Protein AF-0000000084916434 (afdb_homodimer)

Structure (mmCIF, N/CA/C/O backbone):
data_AF-0000000084916434-model_v1
#
loop_
_entity.id
_entity.type
_entity.pdbx_description
1 polymer 'DUF1330 domain-containing protein'
#
loop_
_atom_site.group_PDB
_atom_site.id
_atom_site.type_symbol
_atom_site.label_atom_id
_atom_site.label_alt_id
_atom_site.label_comp_id
_atom_site.label_asym_id
_atom_site.label_entity_id
_atom_site.label_seq_id
_atom_site.pdbx_PDB_ins_code
_atom_site.Cartn_x
_atom_site.Cartn_y
_atom_site.Cartn_z
_atom_site.occupancy
_atom_site.B_iso_or_equiv
_atom_site.auth_seq_id
_atom_site.auth_comp_id
_atom_site.auth_asym_id
_atom_site.auth_atom_id
_atom_site.pdbx_PDB_model_num
ATOM 1 N N . MET A 1 1 ? 12.039 11.773 -14.266 1 76.88 1 MET A N 1
ATOM 2 C CA . MET A 1 1 ? 11.43 10.523 -13.812 1 76.88 1 MET A CA 1
ATOM 3 C C . MET A 1 1 ? 10.578 10.75 -12.57 1 76.88 1 MET A C 1
ATOM 5 O O . MET A 1 1 ? 10.914 11.586 -11.727 1 76.88 1 MET A O 1
ATOM 9 N N . LYS A 1 2 ? 9.375 10.117 -12.422 1 88.62 2 LYS A N 1
ATOM 10 C CA . LYS A 1 2 ? 8.492 10.383 -11.289 1 88.62 2 LYS A CA 1
ATOM 11 C C . LYS A 1 2 ? 8.711 9.367 -10.172 1 88.62 2 LYS A C 1
ATOM 13 O O . LYS A 1 2 ? 9.109 8.234 -10.43 1 88.62 2 LYS A O 1
ATOM 18 N N . ILE A 1 3 ? 8.664 9.898 -8.953 1 96.06 3 ILE A N 1
ATOM 19 C CA . ILE A 1 3 ? 8.719 9.031 -7.781 1 96.06 3 ILE A CA 1
ATOM 20 C C . ILE A 1 3 ? 7.387 9.102 -7.035 1 96.06 3 ILE A C 1
ATOM 22 O O . ILE A 1 3 ? 6.598 10.031 -7.242 1 96.06 3 ILE A O 1
ATOM 26 N N . TYR A 1 4 ? 7.219 8.031 -6.223 1 98.56 4 TYR A N 1
ATOM 27 C CA . TYR A 1 4 ? 5.918 7.953 -5.566 1 98.56 4 TYR A CA 1
ATOM 28 C C . TYR A 1 4 ? 6.07 7.891 -4.051 1 98.56 4 TYR A C 1
ATOM 30 O O . TYR A 1 4 ? 6.984 7.234 -3.541 1 98.56 4 TYR A O 1
ATOM 38 N N . LEU A 1 5 ? 5.277 8.648 -3.389 1 98.75 5 LEU A N 1
ATOM 39 C CA . LEU A 1 5 ? 5.059 8.508 -1.953 1 98.75 5 LEU A CA 1
ATOM 40 C C . LEU A 1 5 ? 3.867 7.602 -1.671 1 98.75 5 LEU A C 1
ATOM 42 O O . LEU A 1 5 ? 2.742 7.902 -2.08 1 98.75 5 LEU A O 1
ATOM 46 N N . ILE A 1 6 ? 4.141 6.523 -0.993 1 98.88 6 ILE A N 1
ATOM 47 C CA . ILE A 1 6 ? 3.119 5.539 -0.656 1 98.88 6 ILE A CA 1
ATOM 48 C C . ILE A 1 6 ? 2.857 5.559 0.849 1 98.88 6 ILE A C 1
ATOM 50 O O . ILE A 1 6 ? 3.797 5.59 1.647 1 98.88 6 ILE A O 1
ATOM 54 N N . ILE A 1 7 ? 1.574 5.562 1.166 1 98.88 7 ILE A N 1
ATOM 55 C CA . ILE A 1 7 ? 1.154 5.676 2.559 1 98.88 7 ILE A CA 1
ATOM 56 C C . ILE A 1 7 ? 0.323 4.457 2.949 1 98.88 7 ILE A C 1
ATOM 58 O O . ILE A 1 7 ? -0.602 4.07 2.229 1 98.88 7 ILE A O 1
ATOM 62 N N . ASN A 1 8 ? 0.625 3.768 3.982 1 98.94 8 ASN A N 1
ATOM 63 C CA . ASN A 1 8 ? -0.198 2.809 4.711 1 98.94 8 ASN A CA 1
ATOM 64 C C . ASN A 1 8 ? -0.555 3.318 6.105 1 98.94 8 ASN A C 1
ATOM 66 O O . ASN A 1 8 ? 0.325 3.729 6.863 1 98.94 8 ASN A O 1
ATOM 70 N N . ALA A 1 9 ? -1.879 3.236 6.457 1 98.88 9 ALA A N 1
ATOM 71 C CA . ALA A 1 9 ? -2.197 3.816 7.758 1 98.88 9 ALA A CA 1
ATOM 72 C C . ALA A 1 9 ? -3.344 3.066 8.43 1 98.88 9 ALA A C 1
ATOM 74 O O . ALA A 1 9 ? -4.176 2.459 7.75 1 98.88 9 ALA A O 1
ATOM 75 N N . ILE A 1 10 ? -3.32 3.057 9.734 1 98.88 10 ILE A N 1
ATOM 76 C CA . ILE A 1 10 ? -4.426 2.66 10.602 1 98.88 10 ILE A CA 1
ATOM 77 C C . ILE A 1 10 ? -4.859 3.85 11.461 1 98.88 10 ILE A C 1
ATOM 79 O O . ILE A 1 10 ? -4.199 4.195 12.438 1 98.88 10 ILE A O 1
ATOM 83 N N . PRO A 1 11 ? -5.918 4.52 11.062 1 98.75 11 PRO A N 1
ATOM 84 C CA . PRO A 1 11 ? -6.414 5.629 11.883 1 98.75 11 PRO A CA 1
ATOM 85 C C . PRO A 1 11 ? -6.844 5.18 13.281 1 98.75 11 PRO A C 1
ATOM 87 O O . PRO A 1 11 ? -7.375 4.078 13.445 1 98.75 11 PRO A O 1
ATOM 90 N N . ASN A 1 12 ? -6.613 6.039 14.203 1 98.69 12 ASN A N 1
ATOM 91 C CA . ASN A 1 12 ? -7.102 5.805 15.562 1 98.69 12 ASN A CA 1
ATOM 92 C C . ASN A 1 12 ? -8.609 6.043 15.664 1 98.69 12 ASN A C 1
ATOM 94 O O . ASN A 1 12 ? -9.07 7.184 15.578 1 98.69 12 ASN A O 1
ATOM 98 N N . PRO A 1 13 ? -9.336 4.992 15.867 1 97.38 13 PRO A N 1
ATOM 99 C CA . PRO A 1 13 ? -10.789 5.172 15.859 1 97.38 13 PRO A CA 1
ATOM 100 C C . PRO A 1 13 ? -11.281 6.035 17.016 1 97.38 13 PRO A C 1
ATOM 102 O O . PRO A 1 13 ? -12.375 6.609 16.953 1 97.38 13 PRO A O 1
ATOM 105 N N . SER A 1 14 ? -10.5 6.176 18.047 1 97.88 14 SER A N 1
ATOM 106 C CA . SER A 1 14 ? -10.891 6.953 19.203 1 97.88 14 SER A CA 1
ATOM 107 C C . SER A 1 14 ? -10.555 8.43 19.031 1 97.88 14 SER A C 1
ATOM 109 O O . SER A 1 14 ? -10.898 9.258 19.875 1 97.88 14 SER A O 1
ATOM 111 N N . ASN A 1 15 ? -9.867 8.75 17.969 1 98.12 15 ASN A N 1
ATOM 112 C CA . ASN A 1 15 ? -9.43 10.125 17.75 1 98.12 15 ASN A CA 1
ATOM 113 C C . ASN A 1 15 ? -9.648 10.578 16.312 1 98.12 15 ASN A C 1
ATOM 115 O O . ASN A 1 15 ? -8.727 11.078 15.672 1 98.12 15 ASN A O 1
ATOM 119 N N . MET A 1 16 ? -10.82 10.43 15.859 1 97.75 16 MET A N 1
ATOM 120 C CA . MET A 1 16 ? -11.125 10.672 14.453 1 97.75 16 MET A CA 1
ATOM 121 C C . MET A 1 16 ? -11.023 12.164 14.125 1 97.75 16 MET A C 1
ATOM 123 O O . MET A 1 16 ? -10.758 12.531 12.977 1 97.75 16 MET A O 1
ATOM 127 N N . GLN A 1 17 ? -11.18 12.984 15.133 1 98.25 17 GLN A N 1
ATOM 128 C CA . GLN A 1 17 ? -10.992 14.422 14.914 1 98.25 17 GLN A CA 1
ATOM 129 C C . GLN A 1 17 ? -9.547 14.734 14.547 1 98.25 17 GLN A C 1
ATOM 131 O O . GLN A 1 17 ? -9.289 15.516 13.625 1 98.25 17 GLN A O 1
ATOM 136 N N . ASP A 1 18 ? -8.602 14.109 15.266 1 98.69 18 ASP A N 1
ATOM 137 C CA . ASP A 1 18 ? -7.184 14.312 14.977 1 98.69 18 ASP A CA 1
ATOM 138 C C . ASP A 1 18 ? -6.828 13.75 13.594 1 98.69 18 ASP A C 1
ATOM 140 O O . ASP A 1 18 ? -5.988 14.32 12.891 1 98.69 18 ASP A O 1
ATOM 144 N N . VAL A 1 19 ? -7.445 12.664 13.242 1 98.62 19 VAL A N 1
ATOM 145 C CA . VAL A 1 19 ? -7.223 12.086 11.922 1 98.62 19 VAL A CA 1
ATOM 146 C C . VAL A 1 19 ? -7.613 13.102 10.844 1 98.62 19 VAL A C 1
ATOM 148 O O . VAL A 1 19 ? -6.816 13.406 9.953 1 98.62 19 VAL A O 1
ATOM 151 N N . GLN A 1 20 ? -8.781 13.656 10.945 1 98.38 20 GLN A N 1
ATOM 152 C CA . GLN A 1 20 ? -9.273 14.617 9.961 1 98.38 20 GLN A CA 1
ATOM 153 C C . GLN A 1 20 ? -8.406 15.867 9.938 1 98.38 20 GLN A C 1
ATOM 155 O O . GLN A 1 20 ? -8.109 16.406 8.867 1 98.38 20 GLN A O 1
ATOM 160 N N . GLU A 1 21 ? -8.086 16.281 11.117 1 98.69 21 GLU A N 1
ATOM 161 C CA . GLU A 1 21 ? -7.23 17.453 11.195 1 98.69 21 GLU A CA 1
ATOM 162 C C . GLU A 1 21 ? -5.887 17.219 10.516 1 98.69 21 GLU A C 1
ATOM 164 O O . GLU A 1 21 ? -5.402 18.062 9.758 1 98.69 21 GLU A O 1
ATOM 169 N N . TYR A 1 22 ? -5.328 16.062 10.797 1 98.75 22 TYR A N 1
ATOM 170 C CA . TYR A 1 22 ? -4.051 15.734 10.172 1 98.75 22 TYR A CA 1
ATOM 171 C C . TYR A 1 22 ? -4.18 15.719 8.648 1 98.75 22 TYR A C 1
ATOM 173 O O . TYR A 1 22 ? -3.357 16.297 7.945 1 98.75 22 TYR A O 1
ATOM 181 N N . LEU A 1 23 ? -5.195 15.094 8.148 1 97.69 23 LEU A N 1
ATOM 182 C CA . LEU A 1 23 ? -5.41 15 6.707 1 97.69 23 LEU A CA 1
ATOM 183 C C . LEU A 1 23 ? -5.602 16.391 6.098 1 97.69 23 LEU A C 1
ATOM 185 O O . LEU A 1 23 ? -5.113 16.656 5 1 97.69 23 LEU A O 1
ATOM 189 N N . GLY A 1 24 ? -6.289 17.188 6.805 1 98.06 24 GLY A N 1
ATOM 190 C CA . GLY A 1 24 ? -6.52 18.547 6.344 1 98.06 24 GLY A CA 1
ATOM 191 C C . GLY A 1 24 ? -5.242 19.375 6.23 1 98.06 24 GLY A C 1
ATOM 192 O O . GLY A 1 24 ? -5.176 20.312 5.441 1 98.06 24 GLY A O 1
ATOM 193 N N . LYS A 1 25 ? -4.258 19.062 6.953 1 98.44 25 LYS A N 1
ATOM 194 C CA . LYS A 1 25 ? -3.01 19.828 6.98 1 98.44 25 LYS A CA 1
ATOM 195 C C . LYS A 1 25 ? -1.974 19.219 6.043 1 98.44 25 LYS A C 1
ATOM 197 O O . LYS A 1 25 ? -1.209 19.938 5.398 1 98.44 25 LYS A O 1
ATOM 202 N N . ILE A 1 26 ? -1.966 17.891 5.918 1 98.31 26 ILE A N 1
ATOM 203 C CA . ILE A 1 26 ? -0.888 17.219 5.191 1 98.31 26 ILE A CA 1
ATOM 204 C C . ILE A 1 26 ? -1.132 17.344 3.688 1 98.31 26 ILE A C 1
ATOM 206 O O . ILE A 1 26 ? -0.186 17.469 2.906 1 98.31 26 ILE A O 1
ATOM 210 N N . MET A 1 27 ? -2.348 17.375 3.236 1 97.06 27 MET A N 1
ATOM 211 C CA . MET A 1 27 ? -2.676 17.391 1.813 1 97.06 27 MET A CA 1
ATOM 212 C C . MET A 1 27 ? -2.197 18.688 1.163 1 97.06 27 MET A C 1
ATOM 214 O O . MET A 1 27 ? -1.506 18.656 0.143 1 97.06 27 MET A O 1
ATOM 218 N N . PRO A 1 28 ? -2.52 19.844 1.777 1 97.5 28 PRO A N 1
ATOM 219 C CA . PRO A 1 28 ? -1.958 21.078 1.207 1 97.5 28 PRO A CA 1
ATOM 220 C C . PRO A 1 28 ? -0.431 21.094 1.227 1 97.5 28 PRO A C 1
ATOM 222 O O . PRO A 1 28 ? 0.195 21.688 0.342 1 97.5 28 PRO A O 1
ATOM 225 N N . LEU A 1 29 ? 0.122 20.453 2.176 1 98.25 29 LEU A N 1
ATOM 226 C CA . LEU A 1 29 ? 1.577 20.406 2.268 1 98.25 29 LEU A CA 1
ATOM 227 C C . LEU A 1 29 ? 2.172 19.609 1.115 1 98.25 29 LEU A C 1
ATOM 229 O O . LEU A 1 29 ? 3.188 20 0.539 1 98.25 29 LEU A O 1
ATOM 233 N N . PHE A 1 30 ? 1.547 18.438 0.732 1 98.19 30 PHE A N 1
ATOM 234 C CA . PHE A 1 30 ? 1.979 17.688 -0.439 1 98.19 30 PHE A CA 1
ATOM 235 C C . PHE A 1 30 ? 1.961 18.578 -1.685 1 98.19 30 PHE A C 1
ATOM 237 O O . PHE A 1 30 ? 2.924 18.594 -2.453 1 98.19 30 PHE A O 1
ATOM 244 N N . MET A 1 31 ? 0.949 19.328 -1.792 1 97.31 31 MET A N 1
ATOM 245 C CA . MET A 1 31 ? 0.792 20.188 -2.965 1 97.31 31 MET A CA 1
ATOM 246 C C . MET A 1 31 ? 1.855 21.281 -2.986 1 97.31 31 MET A C 1
ATOM 248 O O . MET A 1 31 ? 2.379 21.609 -4.051 1 97.31 31 MET A O 1
ATOM 252 N N . GLN A 1 32 ? 2.143 21.812 -1.883 1 98.12 32 GLN A N 1
ATOM 253 C CA . GLN A 1 32 ? 3.141 22.875 -1.761 1 98.12 32 GLN A CA 1
ATOM 254 C C . GLN A 1 32 ? 4.508 22.391 -2.246 1 98.12 32 GLN A C 1
ATOM 256 O O . GLN A 1 32 ? 5.301 23.188 -2.758 1 98.12 32 GLN A O 1
ATOM 261 N N . TYR A 1 33 ? 4.734 21.125 -2.145 1 98.25 33 TYR A N 1
ATOM 262 C CA . TYR A 1 33 ? 6.016 20.578 -2.562 1 98.25 33 TYR A CA 1
ATOM 263 C C . TYR A 1 33 ? 5.867 19.766 -3.844 1 98.25 33 TYR A C 1
ATOM 265 O O . TYR A 1 33 ? 6.586 18.781 -4.055 1 98.25 33 TYR A O 1
ATOM 273 N N . SER A 1 34 ? 4.805 20.062 -4.586 1 98 34 SER A N 1
ATOM 274 C CA . SER A 1 34 ? 4.566 19.578 -5.941 1 98 34 SER A CA 1
ATOM 275 C C . SER A 1 34 ? 4.094 18.125 -5.93 1 98 34 SER A C 1
ATOM 277 O O . SER A 1 34 ? 4.305 17.391 -6.895 1 98 34 SER A O 1
ATOM 279 N N . GLY A 1 35 ? 3.586 17.75 -4.863 1 97.94 35 GLY A N 1
ATOM 280 C CA . GLY A 1 35 ? 2.902 16.469 -4.824 1 97.94 35 GLY A CA 1
ATOM 281 C C . GLY A 1 35 ? 1.545 16.5 -5.5 1 97.94 35 GLY A C 1
ATOM 282 O O . GLY A 1 35 ? 0.849 17.516 -5.469 1 97.94 35 GLY A O 1
ATOM 283 N N . SER A 1 36 ? 1.225 15.359 -6.09 1 97.06 36 SER A N 1
ATOM 284 C CA . SER A 1 36 ? -0.101 15.211 -6.68 1 97.06 36 SER A CA 1
ATOM 285 C C . SER A 1 36 ? -0.705 13.852 -6.34 1 97.06 36 SER A C 1
ATOM 287 O O . SER A 1 36 ? -0.02 12.828 -6.402 1 97.06 36 SER A O 1
ATOM 289 N N . LYS A 1 37 ? -1.931 13.938 -6.012 1 96.25 37 LYS A N 1
ATOM 290 C CA . LYS A 1 37 ? -2.627 12.695 -5.684 1 96.25 37 LYS A CA 1
ATOM 291 C C . LYS A 1 37 ? -2.791 11.812 -6.918 1 96.25 37 LYS A C 1
ATOM 293 O O . LYS A 1 37 ? -3.238 12.281 -7.969 1 96.25 37 LYS A O 1
ATOM 298 N N . ILE A 1 38 ? -2.434 10.578 -6.82 1 95.31 38 ILE A N 1
ATOM 299 C CA . ILE A 1 38 ? -2.785 9.57 -7.816 1 95.31 38 ILE A CA 1
ATOM 300 C C . ILE A 1 38 ? -4.074 8.867 -7.402 1 95.31 38 ILE A C 1
ATOM 302 O O . ILE A 1 38 ? -5.047 8.844 -8.164 1 95.31 38 ILE A O 1
ATOM 306 N N . GLU A 1 39 ? -4.062 8.344 -6.207 1 96.5 39 GLU A N 1
ATOM 307 C CA . GLU A 1 39 ? -5.262 7.691 -5.691 1 96.5 39 GLU A CA 1
ATOM 308 C C . GLU A 1 39 ? -5.145 7.426 -4.191 1 96.5 39 GLU A C 1
ATOM 310 O O . GLU A 1 39 ? -4.043 7.223 -3.676 1 96.5 39 GLU A O 1
ATOM 315 N N . ARG A 1 40 ? -6.309 7.453 -3.496 1 97.5 40 ARG A N 1
ATOM 316 C CA . ARG A 1 40 ? -6.438 7.031 -2.105 1 97.5 40 ARG A CA 1
ATOM 317 C C . ARG A 1 40 ? -7.504 5.949 -1.957 1 97.5 40 ARG A C 1
ATOM 319 O O . ARG A 1 40 ? -8.539 5.996 -2.627 1 97.5 40 ARG A O 1
ATOM 326 N N . PHE A 1 41 ? -7.195 5.062 -1.009 1 98.31 41 PHE A N 1
ATOM 327 C CA . PHE A 1 41 ? -8.094 3.926 -0.84 1 98.31 4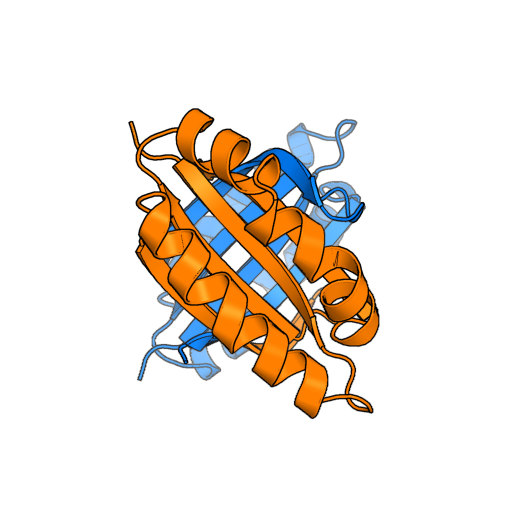1 PHE A CA 1
ATOM 328 C C . PHE A 1 41 ? -8.477 3.752 0.625 1 98.31 41 PHE A C 1
ATOM 330 O O . PHE A 1 41 ? -7.633 3.889 1.513 1 98.31 41 PHE A O 1
ATOM 337 N N . GLN A 1 42 ? -9.758 3.535 0.8 1 98.06 42 GLN A N 1
ATOM 338 C CA . GLN A 1 42 ? -10.188 2.885 2.033 1 98.06 42 GLN A CA 1
ATOM 339 C C . GLN A 1 42 ? -10.203 1.366 1.88 1 98.06 42 GLN A C 1
ATOM 341 O O . GLN A 1 42 ? -10.742 0.841 0.903 1 98.06 42 GLN A O 1
ATOM 346 N N . ILE A 1 43 ? -9.656 0.695 2.84 1 98.56 43 ILE A N 1
ATOM 347 C CA . ILE A 1 43 ? -9.625 -0.761 2.758 1 98.56 43 ILE A CA 1
ATOM 348 C C . ILE A 1 43 ? -10.961 -1.334 3.215 1 98.56 43 ILE A C 1
ATOM 350 O O . ILE A 1 43 ? -11.383 -1.113 4.352 1 98.56 43 ILE A O 1
ATOM 354 N N . ALA A 1 44 ? -11.523 -1.978 2.301 1 98.06 44 ALA A N 1
ATOM 355 C CA . ALA A 1 44 ? -12.828 -2.576 2.57 1 98.06 44 ALA A CA 1
ATOM 356 C C . ALA A 1 44 ? -12.68 -3.941 3.232 1 98.06 44 ALA A C 1
ATOM 358 O O . ALA A 1 44 ? -13.492 -4.32 4.078 1 98.06 44 ALA A O 1
ATOM 359 N N . GLU A 1 45 ? -11.641 -4.672 2.84 1 98.06 45 GLU A N 1
ATOM 360 C CA . GLU A 1 45 ? -11.492 -6.047 3.301 1 98.06 45 GLU A CA 1
ATOM 361 C C . GLU A 1 45 ? -10.039 -6.512 3.191 1 98.06 45 GLU A C 1
ATOM 363 O O . GLU A 1 45 ? -9.383 -6.273 2.176 1 98.06 45 GLU A O 1
ATOM 368 N N . GLN A 1 46 ? -9.562 -7.125 4.234 1 98.31 46 GLN A N 1
ATOM 369 C CA . GLN A 1 46 ? -8.305 -7.867 4.203 1 98.31 46 GLN A CA 1
ATOM 370 C C . GLN A 1 46 ? -8.523 -9.305 3.734 1 98.31 46 GLN A C 1
ATOM 372 O O . GLN A 1 46 ? -9.211 -10.078 4.398 1 98.31 46 GLN A O 1
ATOM 377 N N . LEU A 1 47 ? -7.902 -9.68 2.688 1 98.06 47 LEU A N 1
ATOM 378 C CA . LEU A 1 47 ? -8.125 -10.984 2.088 1 98.06 47 LEU A CA 1
ATOM 379 C C . LEU A 1 47 ? -7.055 -11.977 2.537 1 98.06 47 LEU A C 1
ATOM 381 O O . LEU A 1 47 ? -7.363 -13.133 2.838 1 98.06 47 LEU A O 1
ATOM 385 N N . ILE A 1 48 ? -5.832 -11.562 2.447 1 98.12 48 ILE A N 1
ATOM 386 C CA . ILE A 1 48 ? -4.68 -12.328 2.908 1 98.12 48 ILE A CA 1
ATOM 387 C C . ILE A 1 48 ? -3.844 -11.477 3.863 1 98.12 48 ILE A C 1
ATOM 389 O O . ILE A 1 48 ? -3.705 -10.266 3.668 1 98.12 48 ILE A O 1
ATOM 393 N N . GLY A 1 49 ? -3.273 -12.086 4.844 1 97.88 49 GLY A N 1
ATOM 394 C CA . GLY A 1 49 ? -2.48 -11.367 5.832 1 97.88 49 GLY A CA 1
ATOM 395 C C . GLY A 1 49 ? -3.314 -10.773 6.949 1 97.88 49 GLY A C 1
ATOM 396 O O . GLY A 1 49 ? -4.531 -10.977 7 1 97.88 49 GLY A O 1
ATOM 397 N N . ASN A 1 50 ? -2.6 -10.039 7.922 1 97.69 50 ASN A N 1
ATOM 398 C CA . ASN A 1 50 ? -3.305 -9.531 9.094 1 97.69 50 ASN A CA 1
ATOM 399 C C . ASN A 1 50 ? -2.734 -8.188 9.555 1 97.69 50 ASN A C 1
ATOM 401 O O . ASN A 1 50 ? -2.748 -7.879 10.75 1 97.69 50 ASN A O 1
ATOM 405 N N . SER A 1 51 ? -2.254 -7.367 8.641 1 97.81 51 SER A N 1
ATOM 406 C CA . SER A 1 51 ? -1.603 -6.105 8.977 1 97.81 51 SER A CA 1
ATOM 407 C C . SER A 1 51 ? -2.594 -5.121 9.594 1 97.81 51 SER A C 1
ATOM 409 O O . SER A 1 51 ? -2.225 -4.309 10.445 1 97.81 51 SER A O 1
ATOM 411 N N . GLY A 1 52 ? -3.852 -5.133 9.125 1 98.19 52 GLY A N 1
ATOM 412 C CA . GLY A 1 52 ? -4.879 -4.273 9.688 1 98.19 52 GLY A CA 1
ATOM 413 C C . GLY A 1 52 ? -4.91 -2.891 9.062 1 98.19 52 GLY A C 1
ATOM 414 O O . GLY A 1 52 ? -5.625 -2.006 9.531 1 98.19 52 GLY A O 1
ATOM 415 N N . ILE A 1 53 ? -4.207 -2.68 8.008 1 98.81 53 ILE A N 1
ATOM 416 C CA . ILE A 1 53 ? -4.191 -1.399 7.309 1 98.81 53 ILE A CA 1
ATOM 417 C C . ILE A 1 53 ? -5.609 -1.036 6.871 1 98.81 53 ILE A C 1
ATOM 419 O O . ILE A 1 53 ? -6.355 -1.891 6.391 1 98.81 53 ILE A O 1
ATOM 423 N N . LYS A 1 54 ? -5.906 0.278 6.996 1 98.81 54 LYS A N 1
ATOM 424 C CA . LYS A 1 54 ? -7.266 0.711 6.691 1 98.81 54 LYS A CA 1
ATOM 425 C C . LYS A 1 54 ? -7.273 1.758 5.578 1 98.81 54 LYS A C 1
ATOM 427 O O . LYS A 1 54 ? -8.305 1.997 4.953 1 98.81 54 LYS A O 1
ATOM 432 N N . MET A 1 55 ? -6.156 2.424 5.402 1 98.75 55 MET A N 1
ATOM 433 C CA . MET A 1 55 ? -6.027 3.471 4.391 1 98.75 55 MET A CA 1
ATOM 434 C C . MET A 1 55 ? -4.723 3.32 3.617 1 98.75 55 MET A C 1
ATOM 436 O O . MET A 1 55 ? -3.68 3.018 4.199 1 98.75 55 MET A O 1
ATOM 440 N N . VAL A 1 56 ? -4.816 3.494 2.357 1 98.81 56 VAL A N 1
ATOM 441 C CA . VAL A 1 56 ? -3.65 3.529 1.48 1 98.81 56 VAL A CA 1
ATOM 442 C C . VAL A 1 56 ? -3.719 4.758 0.578 1 98.81 56 VAL A C 1
ATOM 444 O O . VAL A 1 56 ? -4.773 5.066 0.014 1 98.81 56 VAL A O 1
ATOM 447 N N . GLY A 1 57 ? -2.643 5.449 0.506 1 98.56 57 GLY A N 1
ATOM 448 C CA . GLY A 1 57 ? -2.547 6.59 -0.39 1 98.56 57 GLY A CA 1
ATOM 449 C C . GLY A 1 57 ? -1.335 6.535 -1.301 1 98.56 57 GLY A C 1
ATOM 450 O O . GLY A 1 57 ? -0.271 6.059 -0.898 1 98.56 57 GLY A O 1
ATOM 451 N N . ILE A 1 58 ? -1.516 6.996 -2.51 1 98.62 58 ILE A N 1
ATOM 452 C CA . ILE A 1 58 ? -0.436 7.078 -3.488 1 98.62 58 ILE A CA 1
ATOM 453 C C . ILE A 1 58 ? -0.36 8.492 -4.059 1 98.62 58 ILE A C 1
ATOM 455 O O . ILE A 1 58 ? -1.345 9.008 -4.594 1 98.62 58 ILE A O 1
ATOM 459 N N . PHE A 1 59 ? 0.781 9.062 -3.973 1 98.44 59 PHE A N 1
ATOM 460 C CA . PHE A 1 59 ? 1.052 10.398 -4.504 1 98.44 59 PHE A CA 1
ATOM 461 C C . PHE A 1 59 ? 2.283 10.383 -5.398 1 98.44 59 PHE A C 1
ATOM 463 O O . PHE A 1 59 ? 3.17 9.539 -5.23 1 98.44 59 PHE A O 1
ATOM 470 N N . GLU A 1 60 ? 2.311 11.281 -6.289 1 98.25 60 GLU A N 1
ATOM 471 C CA . GLU A 1 60 ? 3.463 11.43 -7.172 1 98.25 60 GLU A CA 1
ATOM 472 C C . GLU A 1 60 ? 4.176 12.758 -6.938 1 98.25 60 GLU A C 1
ATOM 474 O O . GLU A 1 60 ? 3.535 13.766 -6.652 1 98.25 60 GLU A O 1
ATOM 479 N N . PHE A 1 61 ? 5.469 12.734 -7 1 98.25 61 PHE A N 1
ATOM 480 C CA . PHE A 1 61 ? 6.348 13.891 -6.906 1 98.25 61 PHE A CA 1
ATOM 481 C C . PHE A 1 61 ? 7.332 13.922 -8.07 1 98.25 61 PHE A C 1
ATOM 483 O O . PHE A 1 61 ? 7.648 12.875 -8.648 1 98.25 61 PHE A O 1
ATOM 490 N N . PRO A 1 62 ? 7.801 15.125 -8.391 1 97.19 62 PRO A N 1
ATOM 491 C CA . PRO A 1 62 ? 8.734 15.203 -9.523 1 97.19 62 PRO A CA 1
ATOM 492 C C . PRO A 1 62 ? 10.062 14.5 -9.242 1 97.19 62 PRO A C 1
ATOM 494 O O . PRO A 1 62 ? 10.703 13.984 -10.164 1 97.19 62 PRO A O 1
ATOM 497 N N . ASP A 1 63 ? 10.523 14.516 -7.973 1 96.25 63 ASP A N 1
ATOM 498 C CA . ASP A 1 63 ? 11.758 13.844 -7.57 1 96.25 63 ASP A CA 1
ATOM 499 C C . ASP A 1 63 ? 11.797 13.633 -6.059 1 96.25 63 ASP A C 1
ATOM 501 O O . ASP A 1 63 ? 10.898 14.062 -5.34 1 96.25 63 ASP A O 1
ATOM 505 N N . THR A 1 64 ? 12.812 12.953 -5.625 1 96.5 64 THR A N 1
ATOM 506 C CA . THR A 1 64 ? 12.953 12.609 -4.215 1 96.5 64 THR A CA 1
ATOM 507 C C . THR A 1 64 ? 13.266 13.852 -3.385 1 96.5 64 THR A C 1
ATOM 509 O O . THR A 1 64 ? 12.875 13.938 -2.221 1 96.5 64 THR A O 1
ATOM 512 N N . GLN A 1 65 ? 13.906 14.812 -3.988 1 96.94 65 GLN A N 1
ATOM 513 C CA . GLN A 1 65 ? 14.312 16.016 -3.256 1 96.94 65 GLN A CA 1
ATOM 514 C C . GLN A 1 65 ? 13.094 16.781 -2.758 1 96.94 65 GLN A C 1
ATOM 516 O O . GLN A 1 65 ? 13.109 17.328 -1.649 1 96.94 65 GLN A O 1
ATOM 521 N N . ASN A 1 66 ? 12.055 16.844 -3.539 1 97.81 66 ASN A N 1
ATOM 522 C CA . ASN A 1 66 ? 10.828 17.516 -3.109 1 97.81 66 ASN A CA 1
ATOM 523 C C . ASN A 1 66 ? 10.258 16.859 -1.853 1 97.81 66 ASN A C 1
ATOM 525 O O . ASN A 1 66 ? 9.805 17.562 -0.939 1 97.81 66 ASN A O 1
ATOM 529 N N . ILE A 1 67 ? 10.312 15.578 -1.776 1 98.12 67 ILE A N 1
ATOM 530 C CA . ILE A 1 67 ? 9.805 14.852 -0.622 1 98.12 67 ILE A CA 1
ATOM 531 C C . ILE A 1 67 ? 10.688 15.125 0.594 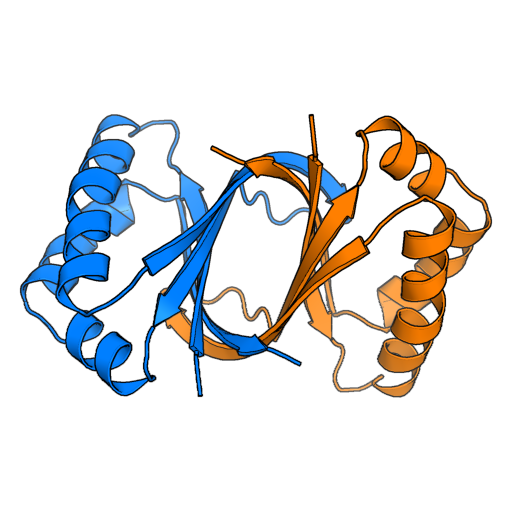1 98.12 67 ILE A C 1
ATOM 533 O O . ILE A 1 67 ? 10.18 15.422 1.681 1 98.12 67 ILE A O 1
ATOM 537 N N . LYS A 1 68 ? 11.938 15.062 0.365 1 97.12 68 LYS A N 1
ATOM 538 C CA . LYS A 1 68 ? 12.883 15.266 1.458 1 97.12 68 LYS A CA 1
ATOM 539 C C . LYS A 1 68 ? 12.773 16.688 2.014 1 97.12 68 LYS A C 1
ATOM 541 O O . LYS A 1 68 ? 12.805 16.891 3.23 1 97.12 68 LYS A O 1
ATOM 546 N N . ASP A 1 69 ? 12.648 17.672 1.146 1 98.31 69 ASP A N 1
ATOM 547 C CA . ASP A 1 69 ? 12.453 19.047 1.575 1 98.31 69 ASP A CA 1
ATOM 548 C C . ASP A 1 69 ? 11.188 19.203 2.414 1 98.31 69 ASP A C 1
ATOM 550 O O . ASP A 1 69 ? 11.18 19.906 3.426 1 98.31 69 ASP A O 1
ATOM 554 N N . MET A 1 70 ? 10.234 18.562 1.974 1 98.69 70 MET A N 1
ATOM 555 C CA . MET A 1 70 ? 8.977 18.578 2.725 1 98.69 70 MET A CA 1
ATOM 556 C C . MET A 1 70 ? 9.172 18 4.121 1 98.69 70 MET A C 1
ATOM 558 O O . MET A 1 70 ? 8.773 18.609 5.113 1 98.69 70 MET A O 1
ATOM 562 N N . LEU A 1 71 ? 9.812 16.875 4.223 1 98.19 71 LEU A N 1
ATOM 563 C CA . LEU A 1 71 ? 9.992 16.172 5.496 1 98.19 71 LEU A CA 1
ATOM 564 C C . LEU A 1 71 ? 10.859 17 6.445 1 98.19 71 LEU A C 1
ATOM 566 O O . LEU A 1 71 ? 10.727 16.875 7.668 1 98.19 71 LEU A O 1
ATOM 570 N N . GLU A 1 72 ? 11.664 17.844 5.863 1 98.12 72 GLU A N 1
ATOM 571 C CA . GLU A 1 72 ? 12.57 18.656 6.668 1 98.12 72 GLU A CA 1
ATOM 572 C C . GLU A 1 72 ? 11.938 19.984 7.035 1 98.12 72 GLU A C 1
ATOM 574 O O . GLU A 1 72 ? 12.484 20.734 7.844 1 98.12 72 GLU A O 1
ATOM 579 N N . SER A 1 73 ? 10.852 20.266 6.508 1 98.5 73 SER A N 1
ATOM 580 C CA . SER A 1 73 ? 10.188 21.547 6.758 1 98.5 73 SER A CA 1
ATOM 581 C C . SER A 1 73 ? 9.625 21.609 8.172 1 98.5 73 SER A C 1
ATOM 583 O O . SER A 1 73 ? 9.258 20.594 8.75 1 98.5 73 SER A O 1
ATOM 585 N N . ASP A 1 74 ? 9.523 22.828 8.68 1 98.44 74 ASP A N 1
ATOM 586 C CA . ASP A 1 74 ? 8.906 23.047 9.984 1 98.44 74 ASP A CA 1
ATOM 587 C C . ASP A 1 74 ? 7.43 22.656 9.969 1 98.44 74 ASP A C 1
ATOM 589 O O . ASP A 1 74 ? 6.918 22.109 10.953 1 98.44 74 ASP A O 1
ATOM 593 N N . ALA A 1 75 ? 6.812 22.906 8.875 1 98.5 75 ALA A N 1
ATOM 594 C CA . ALA A 1 75 ? 5.395 22.594 8.742 1 98.5 75 ALA A CA 1
ATOM 595 C C . ALA A 1 75 ? 5.148 21.094 8.914 1 98.5 75 ALA A C 1
ATOM 597 O O . ALA A 1 75 ? 4.246 20.688 9.656 1 98.5 75 ALA A O 1
ATOM 598 N N . PHE A 1 76 ? 5.949 20.312 8.297 1 98.81 76 PHE A N 1
ATOM 599 C CA . PHE A 1 76 ? 5.773 18.859 8.391 1 98.81 76 PHE A CA 1
ATOM 600 C C . PHE A 1 76 ? 6.113 18.375 9.797 1 98.81 76 PHE A C 1
ATOM 602 O O . PHE A 1 76 ? 5.359 17.594 10.383 1 98.81 76 PHE A O 1
ATOM 609 N N . LYS A 1 77 ? 7.238 18.859 10.297 1 98.44 77 LYS A N 1
ATOM 610 C CA . LYS A 1 77 ? 7.695 18.438 11.617 1 98.44 77 LYS A CA 1
ATOM 611 C C . LYS A 1 77 ? 6.68 18.812 12.695 1 98.44 77 LYS A C 1
ATOM 613 O O . LYS A 1 77 ? 6.52 18.094 13.68 1 98.44 77 LYS A O 1
ATOM 618 N N . SER A 1 78 ? 6.035 19.859 12.5 1 98.5 78 SER A N 1
ATOM 619 C CA . SER A 1 78 ? 5.059 20.328 13.477 1 98.5 78 SER A CA 1
ATOM 620 C C . SER A 1 78 ? 3.85 19.406 13.539 1 98.5 78 SER A C 1
ATOM 622 O O . SER A 1 78 ? 3.053 19.469 14.477 1 98.5 78 SER A O 1
ATOM 624 N N . LEU A 1 79 ? 3.684 18.5 12.602 1 98.69 79 LEU A N 1
ATOM 625 C CA . LEU A 1 79 ? 2.537 17.609 12.539 1 98.69 79 LEU A CA 1
ATOM 626 C C . LEU A 1 79 ? 2.826 16.312 13.289 1 98.69 79 LEU A C 1
ATOM 628 O O . LEU A 1 79 ? 1.946 15.453 13.422 1 98.69 79 LEU A O 1
ATOM 632 N N . SER A 1 80 ? 3.979 16.156 13.836 1 98.25 80 SER A N 1
ATOM 633 C CA . SER A 1 80 ? 4.438 14.891 14.383 1 98.25 80 SER A CA 1
ATOM 634 C C . SER A 1 80 ? 3.545 14.422 15.523 1 98.25 80 SER A C 1
ATOM 636 O O . SER A 1 80 ? 3.15 13.258 15.578 1 98.25 80 SER A O 1
ATOM 638 N N . GLU A 1 81 ? 3.227 15.312 16.453 1 98.25 81 GLU A N 1
ATOM 639 C CA . GLU A 1 81 ? 2.395 14.938 17.594 1 98.25 81 GLU A CA 1
ATOM 640 C C . GLU A 1 81 ? 0.976 14.586 17.156 1 98.25 81 GLU A C 1
ATOM 642 O O . GLU A 1 81 ? 0.383 13.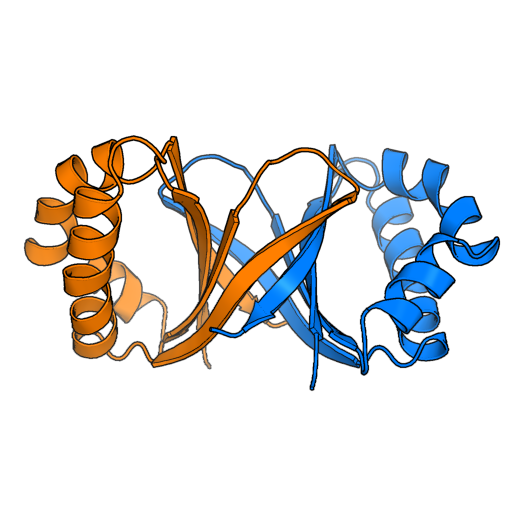625 17.641 1 98.25 81 GLU A O 1
ATOM 647 N N . LEU A 1 82 ? 0.472 15.398 16.297 1 98.75 82 LEU A N 1
ATOM 648 C CA . LEU A 1 82 ? -0.856 15.141 15.75 1 98.75 82 LEU A CA 1
ATOM 649 C C . LEU A 1 82 ? -0.896 13.789 15.031 1 98.75 82 LEU A C 1
ATOM 651 O O . LEU A 1 82 ? -1.845 13.023 15.195 1 98.75 82 LEU A O 1
ATOM 655 N N . ARG A 1 83 ? 0.1 13.508 14.273 1 98.69 83 ARG A N 1
ATOM 656 C CA . ARG A 1 83 ? 0.211 12.242 13.555 1 98.69 83 ARG A CA 1
ATOM 657 C C . ARG A 1 83 ? 0.199 11.062 14.516 1 98.69 83 ARG A C 1
ATOM 659 O O . ARG A 1 83 ? -0.499 10.078 14.289 1 98.69 83 ARG A O 1
ATOM 666 N N . ALA A 1 84 ? 0.931 11.188 15.57 1 98.19 84 ALA A N 1
ATOM 667 C CA . ALA A 1 84 ? 1.043 10.109 16.547 1 98.19 84 ALA A CA 1
ATOM 668 C C . ALA A 1 84 ? -0.299 9.836 17.219 1 98.19 84 ALA A C 1
ATOM 670 O O . ALA A 1 84 ? -0.615 8.688 17.547 1 98.19 84 ALA A O 1
ATOM 671 N N . LYS A 1 85 ? -1.081 10.891 17.406 1 98.38 85 LYS A N 1
ATOM 672 C CA . LYS A 1 85 ? -2.396 10.742 18.016 1 98.38 85 LYS A CA 1
ATOM 673 C C . LYS A 1 85 ? -3.416 10.211 17.016 1 98.38 85 LYS A C 1
ATOM 675 O O . LYS A 1 85 ? -4.312 9.445 17.375 1 98.38 85 LYS A O 1
ATOM 680 N N . ALA A 1 86 ? -3.271 10.555 15.781 1 98.81 86 ALA A N 1
ATOM 681 C CA . ALA A 1 86 ? -4.266 10.305 14.742 1 98.81 86 ALA A CA 1
ATOM 682 C C . ALA A 1 86 ? -4.188 8.867 14.242 1 98.81 86 ALA A C 1
ATOM 684 O O . ALA A 1 86 ? -5.188 8.305 13.789 1 98.81 86 ALA A O 1
ATOM 685 N N . PHE A 1 87 ? -3.018 8.242 14.391 1 98.81 87 PHE A N 1
ATOM 686 C CA . PHE A 1 87 ? -2.83 6.938 13.773 1 98.81 87 PHE A CA 1
ATOM 687 C C . PHE A 1 87 ? -2.154 5.977 14.742 1 98.81 87 PHE A C 1
ATOM 689 O O . PHE A 1 87 ? -1.181 6.336 15.406 1 98.81 87 PHE A O 1
ATOM 696 N N . THR A 1 88 ? -2.658 4.766 14.766 1 98.5 88 THR A N 1
ATOM 697 C CA . THR A 1 88 ? -1.958 3.734 15.523 1 98.5 88 THR A CA 1
ATOM 698 C C . THR A 1 88 ? -0.784 3.178 14.727 1 98.5 88 THR A C 1
ATOM 700 O O . THR A 1 88 ? 0.146 2.605 15.297 1 98.5 88 THR A O 1
ATOM 703 N N . GLN A 1 89 ? -0.883 3.309 13.391 1 98.56 89 GLN A N 1
ATOM 704 C CA . GLN A 1 89 ? 0.218 3.025 12.477 1 98.56 89 GLN A CA 1
ATOM 705 C C . GLN A 1 89 ? 0.174 3.947 11.258 1 98.56 89 GLN A C 1
ATOM 707 O O . GLN A 1 89 ? -0.896 4.188 10.695 1 98.56 89 GLN A O 1
ATOM 712 N N . LEU A 1 90 ? 1.268 4.508 10.945 1 98.81 90 LEU A N 1
ATOM 713 C CA . LEU A 1 90 ? 1.428 5.289 9.727 1 98.81 90 LEU A CA 1
ATOM 714 C C . LEU A 1 90 ? 2.811 5.074 9.117 1 98.81 90 LEU A C 1
ATOM 716 O O . LEU A 1 90 ? 3.824 5.285 9.789 1 98.81 90 LEU A O 1
ATOM 720 N N . ASP A 1 91 ? 2.783 4.59 7.902 1 98.81 91 ASP A N 1
ATOM 721 C CA . ASP A 1 91 ? 4.02 4.406 7.148 1 98.81 91 ASP A CA 1
ATOM 722 C C . ASP A 1 91 ? 4.035 5.285 5.898 1 98.81 91 ASP A C 1
ATOM 724 O O . ASP A 1 91 ? 3.025 5.398 5.199 1 98.81 91 ASP A O 1
ATOM 728 N N . LEU A 1 92 ? 5.102 5.926 5.684 1 98.75 92 LEU A N 1
ATOM 729 C CA . LEU A 1 92 ? 5.41 6.617 4.434 1 98.75 92 LEU A CA 1
ATOM 730 C C . LEU A 1 92 ? 6.617 5.984 3.752 1 98.75 92 LEU A C 1
ATOM 732 O O . LEU A 1 92 ? 7.648 5.758 4.391 1 98.75 92 LEU A O 1
ATOM 736 N N . PHE A 1 93 ? 6.453 5.754 2.475 1 98.56 93 PHE A N 1
ATOM 737 C CA . PHE A 1 93 ? 7.52 5.148 1.687 1 98.56 93 PHE A CA 1
ATOM 738 C C . PHE A 1 93 ? 7.805 5.973 0.435 1 98.56 93 PHE A C 1
ATOM 740 O O . PHE A 1 93 ? 6.887 6.531 -0.169 1 98.56 93 PHE A O 1
ATOM 747 N N . ILE A 1 94 ? 9.047 5.953 0.032 1 98.56 94 ILE A N 1
ATOM 748 C CA . ILE A 1 94 ? 9.344 6.266 -1.363 1 98.56 94 ILE A CA 1
ATOM 749 C C . ILE A 1 94 ? 9.297 4.988 -2.197 1 98.56 94 ILE A C 1
ATOM 751 O O . ILE A 1 94 ? 9.961 4 -1.867 1 98.56 94 ILE A O 1
ATOM 755 N N . GLY A 1 95 ? 8.469 5.059 -3.197 1 98.25 95 GLY A N 1
ATOM 756 C CA . GLY A 1 95 ? 8.367 3.914 -4.086 1 98.25 95 GLY A CA 1
ATOM 757 C C . GLY A 1 95 ? 8.734 4.238 -5.523 1 98.25 95 GLY A C 1
ATOM 758 O O . GLY A 1 95 ? 8.352 5.289 -6.043 1 98.25 95 GLY A O 1
ATOM 759 N N . ASN A 1 96 ? 9.43 3.271 -6.191 1 97.5 96 ASN A N 1
ATOM 760 C CA . ASN A 1 96 ? 9.742 3.346 -7.613 1 97.5 96 ASN A CA 1
ATOM 761 C C . ASN A 1 96 ? 8.93 2.344 -8.422 1 97.5 96 ASN A C 1
ATOM 763 O O . ASN A 1 96 ? 8.867 1.164 -8.078 1 97.5 96 ASN A O 1
ATOM 767 N N . PRO A 1 97 ? 8.273 2.916 -9.477 1 95.69 97 PRO A N 1
ATOM 768 C CA . PRO A 1 97 ? 7.57 1.96 -10.336 1 95.69 97 PRO A CA 1
ATOM 769 C C . PRO A 1 97 ? 8.508 0.949 -10.984 1 95.69 97 PRO A C 1
ATOM 771 O O . PRO A 1 97 ? 9.664 1.273 -11.281 1 95.69 97 PRO A O 1
ATOM 774 N N . PHE A 1 98 ? 7.984 -0.291 -11.148 1 89.31 98 PHE A N 1
ATOM 775 C CA . PHE A 1 98 ? 8.75 -1.286 -11.891 1 89.31 98 PHE A CA 1
ATOM 776 C C . PHE A 1 98 ? 7.812 -2.242 -12.625 1 89.31 98 PHE A C 1
ATOM 778 O O . PHE A 1 98 ? 6.641 -2.367 -12.266 1 89.31 98 PHE A O 1
ATOM 785 N N . MET B 1 1 ? -18.656 0.264 -11.398 1 76.25 1 MET B N 1
ATOM 786 C CA . MET B 1 1 ? -17.688 0.866 -10.484 1 76.25 1 MET B CA 1
ATOM 787 C C . MET B 1 1 ? -16.438 -0.013 -10.352 1 76.25 1 MET B C 1
ATOM 789 O O . MET B 1 1 ? -16.547 -1.241 -10.375 1 76.25 1 MET B O 1
ATOM 793 N N . LYS B 1 2 ? -15.172 0.562 -10.273 1 89.62 2 LYS B N 1
ATOM 794 C CA . LYS B 1 2 ? -13.961 -0.26 -10.203 1 89.62 2 LYS B CA 1
ATOM 795 C C . LYS B 1 2 ? -13.5 -0.447 -8.766 1 89.62 2 LYS B C 1
ATOM 797 O O . LYS B 1 2 ? -13.727 0.42 -7.918 1 89.62 2 LYS B O 1
ATOM 802 N N . ILE B 1 3 ? -13.023 -1.682 -8.477 1 96.12 3 ILE B N 1
ATOM 803 C CA . ILE B 1 3 ? -12.414 -1.971 -7.18 1 96.12 3 ILE B CA 1
ATOM 804 C C . ILE B 1 3 ? -10.93 -2.309 -7.371 1 96.12 3 ILE B C 1
ATOM 806 O O . ILE B 1 3 ? -10.5 -2.629 -8.484 1 96.12 3 ILE B O 1
ATOM 810 N N . TYR B 1 4 ? -10.227 -2.156 -6.234 1 98.56 4 TYR B N 1
ATOM 811 C CA . TYR B 1 4 ? -8.781 -2.324 -6.359 1 98.56 4 TYR B CA 1
ATOM 812 C C . TYR B 1 4 ? -8.273 -3.4 -5.406 1 98.56 4 TYR B C 1
ATOM 814 O O . TYR B 1 4 ? -8.75 -3.51 -4.273 1 98.56 4 TYR B O 1
ATOM 822 N N . LEU B 1 5 ? -7.441 -4.227 -5.906 1 98.81 5 LEU B N 1
ATOM 823 C CA . LEU B 1 5 ? -6.617 -5.125 -5.102 1 98.81 5 LEU B CA 1
ATOM 824 C C . LEU B 1 5 ? -5.266 -4.488 -4.793 1 98.81 5 LEU B C 1
ATOM 826 O O . LEU B 1 5 ? -4.5 -4.176 -5.703 1 98.81 5 LEU B O 1
ATOM 830 N N . ILE B 1 6 ? -5.023 -4.309 -3.521 1 98.88 6 ILE B N 1
ATOM 831 C CA . ILE B 1 6 ? -3.787 -3.695 -3.053 1 98.88 6 ILE B CA 1
ATOM 832 C C . ILE B 1 6 ? -2.932 -4.738 -2.336 1 98.88 6 ILE B C 1
ATOM 834 O O . ILE B 1 6 ? -3.438 -5.508 -1.519 1 98.88 6 ILE B O 1
ATOM 838 N N . ILE B 1 7 ? -1.664 -4.719 -2.701 1 98.88 7 ILE B N 1
ATOM 839 C CA . ILE B 1 7 ? -0.732 -5.715 -2.182 1 98.88 7 ILE B CA 1
ATOM 840 C C . ILE B 1 7 ? 0.406 -5.02 -1.438 1 98.88 7 ILE B C 1
ATOM 842 O O . ILE B 1 7 ? 0.998 -4.066 -1.949 1 98.88 7 ILE B O 1
ATOM 846 N N . ASN B 1 8 ? 0.705 -5.371 -0.241 1 98.94 8 ASN B N 1
ATOM 847 C CA . ASN B 1 8 ? 1.924 -5.09 0.51 1 98.94 8 ASN B CA 1
ATOM 848 C C . ASN B 1 8 ? 2.725 -6.363 0.773 1 98.94 8 ASN B C 1
ATOM 850 O O . ASN B 1 8 ? 2.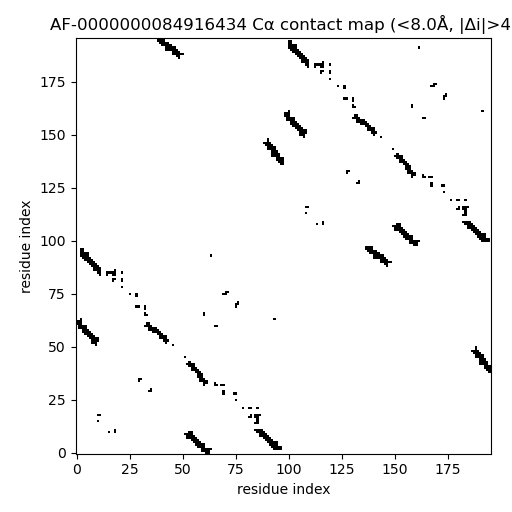182 -7.348 1.275 1 98.94 8 ASN B O 1
ATOM 854 N N . ALA B 1 9 ? 4.062 -6.297 0.48 1 98.88 9 ALA B N 1
ATOM 855 C CA . ALA B 1 9 ? 4.777 -7.559 0.652 1 98.88 9 ALA B CA 1
ATOM 856 C C . ALA B 1 9 ? 6.219 -7.312 1.09 1 98.88 9 ALA B C 1
ATOM 858 O O . ALA B 1 9 ? 6.793 -6.262 0.801 1 98.88 9 ALA B O 1
ATOM 859 N N . ILE B 1 10 ? 6.742 -8.25 1.834 1 98.88 10 ILE B N 1
ATOM 860 C CA . ILE B 1 10 ? 8.156 -8.398 2.143 1 98.88 10 ILE B CA 1
ATOM 861 C C . ILE B 1 10 ? 8.672 -9.727 1.585 1 98.88 10 ILE B C 1
ATOM 863 O O . ILE B 1 10 ? 8.422 -10.789 2.162 1 98.88 10 ILE B O 1
ATOM 867 N N . PRO B 1 11 ? 9.328 -9.688 0.44 1 98.75 11 PRO B N 1
ATOM 868 C CA . PRO B 1 11 ? 9.891 -10.93 -0.1 1 98.75 11 PRO B CA 1
ATOM 869 C C . PRO B 1 11 ? 10.945 -11.547 0.82 1 98.75 11 PRO B C 1
ATOM 871 O O . PRO B 1 11 ? 11.695 -10.828 1.481 1 98.75 11 PRO B O 1
ATOM 874 N N . ASN B 1 12 ? 10.969 -12.828 0.811 1 98.69 12 ASN B N 1
ATOM 875 C CA . ASN B 1 12 ? 12.016 -13.555 1.527 1 98.69 12 ASN B CA 1
ATOM 876 C C . ASN B 1 12 ? 13.344 -13.5 0.782 1 98.69 12 ASN B C 1
ATOM 878 O O . ASN B 1 12 ? 13.492 -14.117 -0.274 1 98.69 12 ASN B O 1
ATOM 882 N N . PRO B 1 13 ? 14.273 -12.812 1.345 1 97.44 13 PRO B N 1
ATOM 883 C CA . PRO B 1 13 ? 15.531 -12.656 0.605 1 97.44 13 PRO B CA 1
ATOM 884 C C . PRO B 1 13 ? 16.281 -13.977 0.423 1 97.44 13 PRO B C 1
ATOM 886 O O . PRO B 1 13 ? 17.094 -14.109 -0.485 1 97.44 13 PRO B O 1
ATOM 889 N N . SER B 1 14 ? 15.977 -14.953 1.218 1 97.94 14 SER B N 1
ATOM 890 C CA . SER B 1 14 ? 16.656 -16.234 1.148 1 97.94 14 SER B CA 1
ATOM 891 C C . SER B 1 14 ? 16 -17.172 0.133 1 97.94 14 SER B C 1
ATOM 893 O O . SER B 1 14 ? 16.484 -18.266 -0.13 1 97.94 14 SER B O 1
ATOM 895 N N . ASN B 1 15 ? 14.875 -16.719 -0.408 1 98.12 15 ASN B N 1
ATOM 896 C CA . ASN B 1 15 ? 14.125 -17.578 -1.321 1 98.12 15 ASN B CA 1
ATOM 897 C C . ASN B 1 15 ? 13.641 -16.797 -2.543 1 98.12 15 ASN B C 1
ATOM 899 O O . ASN B 1 15 ? 12.461 -16.844 -2.883 1 98.12 15 ASN B O 1
ATOM 903 N N . MET B 1 16 ? 14.523 -16.156 -3.168 1 97.81 16 MET B N 1
ATOM 904 C CA . MET B 1 16 ? 14.164 -15.258 -4.254 1 97.81 16 MET B CA 1
ATOM 905 C C . MET B 1 16 ? 13.648 -16.031 -5.465 1 97.81 16 MET B C 1
ATOM 907 O O . MET B 1 16 ? 12.859 -15.508 -6.254 1 97.81 16 MET B O 1
ATOM 911 N N . GLN B 1 17 ? 14.039 -17.281 -5.566 1 98.31 17 GLN B N 1
ATOM 912 C CA . GLN B 1 17 ? 13.5 -18.109 -6.641 1 98.31 17 GLN B CA 1
ATOM 913 C C . GLN B 1 17 ? 12.008 -18.344 -6.469 1 98.31 17 GLN B C 1
ATOM 915 O O . GLN B 1 17 ? 11.242 -18.25 -7.434 1 98.31 17 GLN B O 1
ATOM 920 N N . ASP B 1 18 ? 11.609 -18.609 -5.23 1 98.69 18 ASP B N 1
ATOM 921 C CA . ASP B 1 18 ? 10.188 -18.812 -4.945 1 98.69 18 ASP B CA 1
ATOM 922 C C . ASP B 1 18 ? 9.406 -17.516 -5.168 1 98.69 18 ASP B C 1
ATOM 924 O O . ASP B 1 18 ? 8.258 -17.547 -5.621 1 98.69 18 ASP B O 1
ATOM 928 N N . VAL B 1 19 ? 10.008 -16.406 -4.824 1 98.62 19 VAL B N 1
ATOM 929 C CA . VAL B 1 19 ? 9.375 -15.117 -5.062 1 98.62 19 VAL B CA 1
ATOM 930 C C . VAL B 1 19 ? 9.078 -14.953 -6.551 1 98.62 19 VAL B C 1
ATOM 932 O O . VAL B 1 19 ? 7.941 -14.672 -6.938 1 98.62 19 VAL B O 1
ATOM 935 N N . GLN B 1 20 ? 10.047 -15.172 -7.375 1 98.38 20 GLN B N 1
ATOM 936 C CA . GLN B 1 20 ? 9.891 -15.016 -8.82 1 98.38 20 GLN B CA 1
ATOM 937 C C . GLN B 1 20 ? 8.867 -16 -9.367 1 98.38 20 GLN B C 1
ATOM 939 O O . GLN B 1 20 ? 8.055 -15.656 -10.234 1 98.38 20 GLN B O 1
ATOM 944 N N . GLU B 1 21 ? 9 -17.188 -8.875 1 98.69 21 GLU B N 1
ATOM 945 C CA . GLU B 1 21 ? 8.039 -18.203 -9.32 1 98.69 21 GLU B CA 1
ATOM 946 C C . GLU B 1 21 ? 6.609 -17.797 -8.969 1 98.69 21 GLU B C 1
ATOM 948 O O . GLU B 1 21 ? 5.707 -17.906 -9.797 1 98.69 21 GLU B O 1
ATOM 953 N N . TYR B 1 22 ? 6.461 -17.344 -7.75 1 98.75 22 TYR B N 1
ATOM 954 C CA . TYR B 1 22 ? 5.133 -16.906 -7.332 1 98.75 22 TYR B CA 1
ATOM 955 C C . TYR B 1 22 ? 4.617 -15.789 -8.227 1 98.75 22 TYR B C 1
ATOM 957 O O . TYR B 1 22 ? 3.479 -15.836 -8.695 1 98.75 22 TYR B O 1
ATOM 965 N N . LEU B 1 23 ? 5.426 -14.805 -8.484 1 97.69 23 LEU B N 1
ATOM 966 C CA . LEU B 1 23 ? 5.039 -13.672 -9.312 1 97.69 23 LEU B CA 1
ATOM 967 C C . LEU B 1 23 ? 4.688 -14.125 -10.727 1 97.69 23 LEU B C 1
ATOM 969 O O . LEU B 1 23 ? 3.748 -13.609 -11.336 1 97.69 23 LEU B O 1
ATOM 973 N N . GLY B 1 24 ? 5.434 -15.047 -11.188 1 98.06 24 GLY B N 1
ATOM 974 C CA . GLY B 1 24 ? 5.184 -15.586 -12.516 1 98.06 24 GLY B CA 1
ATOM 975 C C . GLY B 1 24 ? 3.844 -16.297 -12.633 1 98.06 24 GLY B C 1
ATOM 976 O O . GLY B 1 24 ? 3.271 -16.375 -13.719 1 98.06 24 GLY B O 1
ATOM 977 N N . LYS B 1 25 ? 3.344 -16.781 -11.602 1 98.44 25 LYS B N 1
ATOM 978 C CA . LYS B 1 25 ? 2.1 -17.547 -11.609 1 98.44 25 LYS B CA 1
ATOM 979 C C . LYS B 1 25 ? 0.906 -16.672 -11.258 1 98.44 25 LYS B C 1
ATOM 981 O O . LYS B 1 25 ? -0.181 -16.828 -11.82 1 98.44 25 LYS B O 1
ATOM 986 N N . ILE B 1 26 ? 1.104 -15.711 -10.367 1 98.31 26 ILE B N 1
ATOM 987 C CA . ILE B 1 26 ? -0.031 -14.953 -9.852 1 98.31 26 ILE B CA 1
ATOM 988 C C . ILE B 1 26 ? -0.462 -13.906 -10.875 1 98.31 26 ILE B C 1
ATOM 990 O O . ILE B 1 26 ? -1.652 -13.609 -11.008 1 98.31 26 ILE B O 1
ATOM 994 N N . MET B 1 27 ? 0.423 -13.359 -11.664 1 97.12 27 MET B N 1
ATOM 995 C CA . MET B 1 27 ? 0.121 -12.289 -12.609 1 97.12 27 MET B CA 1
ATOM 996 C C . MET B 1 27 ? -0.828 -12.773 -13.695 1 97.12 27 MET B C 1
ATOM 998 O O . MET B 1 27 ? -1.859 -12.148 -13.953 1 97.12 27 MET B O 1
ATOM 1002 N N . PRO B 1 28 ? -0.52 -13.93 -14.32 1 97.5 28 PRO B N 1
ATOM 1003 C CA . PRO B 1 28 ? -1.494 -14.445 -15.289 1 97.5 28 PRO B CA 1
ATOM 1004 C C . PRO B 1 28 ? -2.846 -14.758 -14.648 1 97.5 28 PRO B C 1
ATOM 1006 O O . PRO B 1 28 ? -3.885 -14.641 -15.305 1 97.5 28 PRO B O 1
ATOM 1009 N N . LEU B 1 29 ? -2.811 -15.117 -13.445 1 98.25 29 LEU B N 1
ATOM 1010 C CA . LEU B 1 29 ? -4.059 -15.43 -12.75 1 98.25 29 LEU B CA 1
ATOM 1011 C C . LEU B 1 29 ? -4.91 -14.18 -12.57 1 98.25 29 LEU B C 1
ATOM 1013 O O . LEU B 1 29 ? -6.129 -14.227 -12.75 1 98.25 29 LEU B O 1
ATOM 1017 N N . PHE B 1 30 ? -4.301 -13.008 -12.195 1 98.25 30 PHE B N 1
ATOM 1018 C CA . PHE B 1 30 ? -5.031 -11.75 -12.133 1 98.25 30 PHE B CA 1
ATOM 1019 C C . PHE B 1 30 ? -5.699 -11.445 -13.469 1 98.25 30 PHE B C 1
ATOM 1021 O O . PHE B 1 30 ? -6.879 -11.086 -13.508 1 98.25 30 PHE B O 1
ATOM 1028 N N . MET B 1 31 ? -4.992 -11.688 -14.5 1 97.38 31 MET B N 1
ATOM 1029 C CA . MET B 1 31 ? -5.504 -11.398 -15.836 1 97.38 31 MET B CA 1
ATOM 1030 C C . MET B 1 31 ? -6.672 -12.312 -16.188 1 97.38 31 MET B C 1
ATOM 1032 O O . MET B 1 31 ? -7.648 -11.875 -16.797 1 97.38 31 MET B O 1
ATOM 1036 N N . GLN B 1 32 ? -6.57 -13.523 -15.836 1 98.19 32 GLN B N 1
ATOM 1037 C CA . GLN B 1 32 ? -7.609 -14.508 -16.109 1 98.19 32 GLN B CA 1
ATOM 1038 C C . GLN B 1 32 ? -8.93 -14.102 -15.461 1 98.19 32 GLN B C 1
ATOM 1040 O O . GLN B 1 32 ? -10.008 -14.414 -15.984 1 98.19 32 GLN B O 1
ATOM 1045 N N . TYR B 1 33 ? -8.844 -13.375 -14.398 1 98.25 33 TYR B N 1
ATOM 1046 C CA . TYR B 1 33 ? -10.047 -12.945 -13.695 1 98.25 33 TYR B CA 1
ATOM 1047 C C . TYR B 1 33 ? -10.297 -11.453 -13.891 1 98.25 33 TYR B C 1
ATOM 1049 O O . TYR B 1 33 ? -10.828 -10.781 -13.008 1 98.25 33 TYR B O 1
ATOM 1057 N N . SER B 1 34 ? -9.727 -10.914 -14.977 1 98.06 34 SER B N 1
ATOM 1058 C CA . SER B 1 34 ? -9.984 -9.57 -15.484 1 98.06 34 SER B CA 1
ATOM 1059 C C . SER B 1 34 ? -9.273 -8.516 -14.633 1 98.06 34 SER B C 1
ATOM 1061 O O . SER B 1 34 ? -9.727 -7.371 -14.555 1 98.06 34 SER B O 1
ATOM 1063 N N . GLY B 1 35 ? -8.305 -8.922 -13.977 1 97.94 35 GLY B N 1
ATOM 1064 C CA . GLY B 1 35 ? -7.441 -7.961 -13.312 1 97.94 35 GLY B CA 1
ATOM 1065 C C . GLY B 1 35 ? -6.52 -7.234 -14.281 1 97.94 35 GLY B C 1
ATOM 1066 O O . GLY B 1 35 ? -6.082 -7.805 -15.281 1 97.94 35 GLY B O 1
ATOM 1067 N N . SER B 1 36 ? -6.258 -5.992 -13.93 1 97.25 36 SER B N 1
ATOM 1068 C CA . SER B 1 36 ? -5.301 -5.211 -14.703 1 97.25 36 SER B CA 1
ATOM 1069 C C . SER B 1 36 ? -4.352 -4.438 -13.797 1 97.25 36 SER B C 1
ATOM 1071 O O . SER B 1 36 ? -4.781 -3.842 -12.805 1 97.25 36 SER B O 1
ATOM 1073 N N . LYS B 1 37 ? -3.162 -4.512 -14.188 1 96.88 37 LYS B N 1
ATOM 1074 C CA . LYS B 1 37 ? -2.16 -3.791 -13.406 1 96.88 37 LYS B CA 1
ATOM 1075 C C . LYS B 1 37 ? -2.348 -2.281 -13.531 1 96.88 37 LYS B C 1
ATOM 1077 O O . LYS B 1 37 ? -2.473 -1.754 -14.641 1 96.88 37 LYS B O 1
ATOM 1082 N N . ILE B 1 38 ? -2.389 -1.581 -12.445 1 95.81 38 ILE B N 1
ATOM 1083 C CA . ILE B 1 38 ? -2.297 -0.125 -12.43 1 95.81 38 ILE B CA 1
ATOM 1084 C C . ILE B 1 38 ? -0.843 0.298 -12.234 1 95.81 38 ILE B C 1
ATOM 1086 O O . ILE B 1 38 ? -0.29 1.04 -13.047 1 95.81 38 ILE B O 1
ATOM 1090 N N . GLU B 1 39 ? -0.24 -0.225 -11.172 1 96.5 39 GLU B N 1
ATOM 1091 C CA . GLU B 1 39 ? 1.166 0.073 -10.914 1 96.5 39 GLU B CA 1
ATOM 1092 C C . GLU B 1 39 ? 1.74 -0.845 -9.844 1 96.5 39 GLU B C 1
ATOM 1094 O O . GLU B 1 39 ? 1.018 -1.289 -8.945 1 96.5 39 GLU B O 1
ATOM 1099 N N . ARG B 1 40 ? 3.047 -1.144 -9.961 1 97.5 40 ARG B N 1
ATOM 1100 C CA . ARG B 1 40 ? 3.816 -1.832 -8.93 1 97.5 40 ARG B CA 1
ATOM 1101 C C . ARG B 1 40 ? 5.035 -1.013 -8.523 1 97.5 40 ARG B C 1
ATOM 1103 O O . ARG B 1 40 ? 5.668 -0.366 -9.359 1 97.5 40 ARG B O 1
ATOM 1110 N N . PHE B 1 41 ? 5.32 -1.146 -7.215 1 98.31 41 PHE B N 1
ATOM 1111 C CA . PHE B 1 41 ? 6.41 -0.336 -6.68 1 98.31 41 PHE B CA 1
ATOM 1112 C C . PHE B 1 41 ? 7.395 -1.198 -5.898 1 98.31 41 PHE B C 1
ATOM 1114 O O . PHE B 1 41 ? 6.988 -2.094 -5.156 1 98.31 41 PHE B O 1
ATOM 1121 N N . GLN B 1 42 ? 8.633 -0.924 -6.184 1 98.06 42 GLN B N 1
ATOM 1122 C CA . GLN B 1 42 ? 9.656 -1.293 -5.211 1 98.06 42 GLN B CA 1
ATOM 1123 C C . GLN B 1 42 ? 9.906 -0.165 -4.215 1 98.06 42 GLN B C 1
ATOM 1125 O O . GLN B 1 42 ? 10.07 0.992 -4.605 1 98.06 42 GLN B O 1
ATOM 1130 N N . ILE B 1 43 ? 9.953 -0.517 -2.971 1 98.56 43 ILE B N 1
ATOM 1131 C CA . ILE B 1 43 ? 10.172 0.51 -1.959 1 98.56 43 ILE B CA 1
ATOM 1132 C C . ILE B 1 43 ? 11.664 0.825 -1.855 1 98.56 43 ILE B C 1
ATOM 1134 O O . ILE B 1 43 ? 12.469 -0.058 -1.56 1 98.56 43 ILE B O 1
ATOM 1138 N N . ALA B 1 44 ? 11.906 2.041 -2.133 1 98.06 44 ALA B N 1
ATOM 1139 C CA . ALA B 1 44 ? 13.297 2.498 -2.098 1 98.06 44 ALA B CA 1
ATOM 1140 C C . ALA B 1 44 ? 13.703 2.908 -0.685 1 98.06 44 ALA B C 1
ATOM 1142 O O . ALA B 1 44 ? 14.852 2.715 -0.284 1 98.06 44 ALA B O 1
ATOM 1143 N N . GLU B 1 45 ? 12.734 3.461 0.054 1 98.06 45 GLU B N 1
ATOM 1144 C CA . GLU B 1 45 ? 13.062 4.023 1.361 1 98.06 45 GLU B CA 1
ATOM 1145 C C . GLU B 1 45 ? 11.82 4.133 2.24 1 98.06 45 GLU B C 1
ATOM 1147 O O . GLU B 1 45 ? 10.766 4.582 1.781 1 98.06 45 GLU B O 1
ATOM 1152 N N . GLN B 1 46 ? 11.953 3.699 3.471 1 98.31 46 GLN B N 1
ATOM 1153 C CA . GLN B 1 46 ? 10.977 3.977 4.516 1 98.31 46 GLN B CA 1
ATOM 1154 C C . GLN B 1 46 ? 11.25 5.316 5.188 1 98.31 46 GLN B C 1
ATOM 1156 O O . GLN B 1 46 ? 12.289 5.5 5.824 1 98.31 46 GLN B O 1
ATOM 1161 N N . LEU B 1 47 ? 10.328 6.211 5.133 1 98.12 47 LEU B N 1
ATOM 1162 C CA . LEU B 1 47 ? 10.523 7.562 5.645 1 98.12 47 LEU B CA 1
ATOM 1163 C C . LEU B 1 47 ? 9.961 7.699 7.055 1 98.12 47 LEU B C 1
ATOM 1165 O O . LEU B 1 47 ? 10.578 8.312 7.922 1 98.12 47 LEU B O 1
ATOM 1169 N N . ILE B 1 48 ? 8.75 7.258 7.211 1 98.12 48 ILE B N 1
ATOM 1170 C CA . ILE B 1 48 ? 8.062 7.219 8.5 1 98.12 48 ILE B CA 1
ATOM 1171 C C . ILE B 1 48 ? 7.555 5.805 8.766 1 98.12 48 ILE B C 1
ATOM 1173 O O . ILE B 1 48 ? 7.117 5.109 7.848 1 98.12 48 ILE B O 1
ATOM 1177 N N . GLY B 1 49 ? 7.578 5.395 9.984 1 97.88 49 GLY B N 1
ATOM 1178 C CA . GLY B 1 49 ? 7.148 4.055 10.352 1 97.88 49 GLY B CA 1
ATOM 1179 C C . GLY B 1 49 ? 8.242 3.014 10.195 1 97.88 49 GLY B C 1
ATOM 1180 O O . GLY B 1 49 ? 9.383 3.35 9.875 1 97.88 49 GLY B O 1
ATOM 1181 N N . ASN B 1 50 ? 7.859 1.685 10.492 1 97.75 50 ASN B N 1
ATOM 1182 C CA . ASN B 1 50 ? 8.875 0.639 10.492 1 97.75 50 ASN B CA 1
ATOM 1183 C C . ASN B 1 50 ? 8.305 -0.696 10.023 1 97.75 50 ASN B C 1
ATOM 1185 O O . ASN B 1 50 ? 8.758 -1.757 10.453 1 97.75 50 ASN B O 1
ATOM 1189 N N . SER B 1 51 ? 7.34 -0.688 9.133 1 97.75 51 SER B N 1
ATOM 1190 C CA . SER B 1 51 ? 6.668 -1.903 8.688 1 97.75 51 SER B CA 1
ATOM 1191 C C . SER B 1 51 ? 7.617 -2.809 7.906 1 97.75 51 SER B C 1
ATOM 1193 O O . SER B 1 51 ? 7.488 -4.035 7.949 1 97.75 51 SER B O 1
ATOM 1195 N N . GLY B 1 52 ? 8.539 -2.215 7.125 1 98.19 52 GLY B N 1
ATOM 1196 C CA . GLY B 1 52 ? 9.523 -2.994 6.391 1 98.19 52 GLY B CA 1
ATOM 1197 C C . GLY B 1 52 ? 9.023 -3.469 5.043 1 98.19 52 GLY B C 1
ATOM 1198 O O . GLY B 1 52 ? 9.68 -4.262 4.371 1 98.19 52 GLY B O 1
ATOM 1199 N N . ILE B 1 53 ? 7.922 -3.002 4.609 1 98.81 53 ILE B N 1
ATOM 1200 C CA . ILE B 1 53 ? 7.371 -3.359 3.307 1 98.81 53 ILE B CA 1
ATOM 1201 C C . ILE B 1 53 ? 8.375 -3.02 2.209 1 98.81 53 ILE B C 1
ATOM 1203 O O . ILE B 1 53 ? 9 -1.958 2.24 1 98.81 53 ILE B O 1
ATOM 1207 N N . LYS B 1 54 ? 8.445 -3.918 1.208 1 98.81 54 LYS B N 1
ATOM 1208 C CA 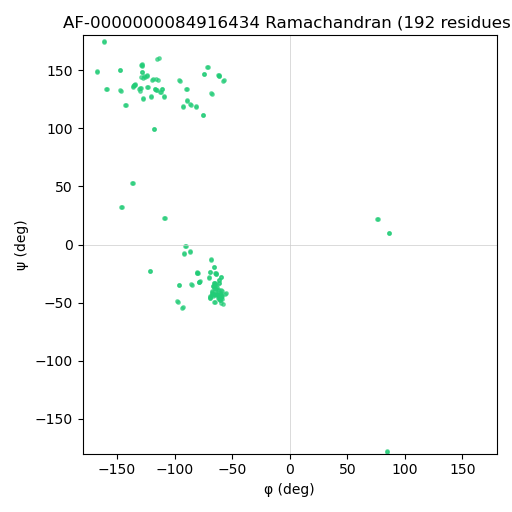. LYS B 1 54 ? 9.438 -3.729 0.158 1 98.81 54 LYS B CA 1
ATOM 1209 C C . LYS B 1 54 ? 8.781 -3.629 -1.215 1 98.81 54 LYS B C 1
ATOM 1211 O O . LYS B 1 54 ? 9.383 -3.127 -2.164 1 98.81 54 LYS B O 1
ATOM 1216 N N . MET B 1 55 ? 7.586 -4.168 -1.328 1 98.75 55 MET B N 1
ATOM 1217 C CA . MET B 1 55 ? 6.848 -4.164 -2.588 1 98.75 55 MET B CA 1
ATOM 1218 C C . MET B 1 55 ? 5.395 -3.76 -2.365 1 98.75 55 MET B C 1
ATOM 1220 O O . MET B 1 55 ? 4.77 -4.176 -1.387 1 98.75 55 MET B O 1
ATOM 1224 N N . VAL B 1 56 ? 4.918 -2.969 -3.227 1 98.81 56 VAL B N 1
ATOM 1225 C CA . VAL B 1 56 ? 3.508 -2.59 -3.252 1 98.81 56 VAL B CA 1
ATOM 1226 C C . VAL B 1 56 ? 2.955 -2.754 -4.668 1 98.81 56 VAL B C 1
ATOM 1228 O O . VAL B 1 56 ? 3.594 -2.348 -5.641 1 98.81 56 VAL B O 1
ATOM 1231 N N . GLY B 1 57 ? 1.829 -3.355 -4.75 1 98.56 57 GLY B N 1
ATOM 1232 C CA . GLY B 1 57 ? 1.151 -3.498 -6.031 1 98.56 57 GLY B CA 1
ATOM 1233 C C . GLY B 1 57 ? -0.294 -3.041 -5.992 1 98.56 57 GLY B C 1
ATOM 1234 O O . GLY B 1 57 ? -0.983 -3.219 -4.988 1 98.56 57 GLY B O 1
ATOM 1235 N N . ILE B 1 58 ? -0.721 -2.455 -7.074 1 98.62 58 ILE B N 1
ATOM 1236 C CA . ILE B 1 58 ? -2.104 -2.014 -7.23 1 98.62 58 ILE B CA 1
ATOM 1237 C C . ILE B 1 58 ? -2.68 -2.574 -8.531 1 98.62 58 ILE B C 1
ATOM 1239 O O . ILE B 1 58 ? -2.125 -2.352 -9.609 1 98.62 58 ILE B O 1
ATOM 1243 N N . PHE B 1 59 ? -3.766 -3.217 -8.414 1 98.44 59 PHE B N 1
ATOM 1244 C CA . PHE B 1 59 ? -4.484 -3.781 -9.547 1 98.44 59 PHE B CA 1
ATOM 1245 C C . PHE B 1 59 ? -5.953 -3.365 -9.523 1 98.44 59 PHE B C 1
ATOM 1247 O O . PHE B 1 59 ? -6.508 -3.1 -8.453 1 98.44 59 PHE B O 1
ATOM 1254 N N . GLU B 1 60 ? -6.527 -3.354 -10.656 1 98.25 60 GLU B N 1
ATOM 1255 C CA . GLU B 1 60 ? -7.945 -3.035 -10.766 1 98.25 60 GLU B CA 1
ATOM 1256 C C . GLU B 1 60 ? -8.742 -4.227 -11.289 1 98.25 60 GLU B C 1
ATOM 1258 O O . GLU B 1 60 ? -8.25 -4.992 -12.125 1 98.25 60 GLU B O 1
ATOM 1263 N N . PHE B 1 61 ? -9.898 -4.402 -10.773 1 98.25 61 PHE B N 1
ATOM 1264 C CA . PHE B 1 61 ? -10.867 -5.41 -11.195 1 98.25 61 PHE B CA 1
ATOM 1265 C C . PHE B 1 61 ? -12.227 -4.777 -11.453 1 98.25 61 PHE B C 1
ATOM 1267 O O . PHE B 1 61 ? -12.547 -3.727 -10.891 1 98.25 61 PHE B O 1
ATOM 1274 N N . PRO B 1 62 ? -13.008 -5.441 -12.305 1 97.25 62 PRO B N 1
ATOM 1275 C CA . PRO B 1 62 ? -14.32 -4.863 -12.594 1 97.25 62 PRO B CA 1
ATOM 1276 C C . PRO B 1 62 ? -15.242 -4.852 -11.383 1 97.25 62 PRO B C 1
ATOM 1278 O O . PRO B 1 62 ? -16.094 -3.969 -11.258 1 97.25 62 PRO B O 1
ATOM 1281 N N . ASP B 1 63 ? -15.133 -5.859 -10.492 1 96.31 63 ASP B N 1
ATOM 1282 C CA . ASP B 1 63 ? -15.938 -5.941 -9.273 1 96.31 63 ASP B CA 1
ATOM 1283 C C . ASP B 1 63 ? -15.297 -6.891 -8.258 1 96.31 63 ASP B C 1
ATOM 1285 O O . ASP B 1 63 ? -14.281 -7.52 -8.547 1 96.31 63 ASP B O 1
ATOM 1289 N N . THR B 1 64 ? -15.891 -6.938 -7.102 1 96.56 64 THR B N 1
ATOM 1290 C CA . THR B 1 64 ? -15.367 -7.75 -6.008 1 96.56 64 THR B CA 1
ATOM 1291 C C . THR B 1 64 ? -15.539 -9.234 -6.309 1 96.56 64 THR B C 1
ATOM 1293 O O . THR B 1 64 ? -14.727 -10.055 -5.883 1 96.56 64 THR B O 1
ATOM 1296 N N . GLN B 1 65 ? -16.531 -9.57 -7.074 1 97 65 GLN B N 1
ATOM 1297 C CA . GLN B 1 65 ? -16.828 -10.977 -7.355 1 97 65 GLN B CA 1
ATOM 1298 C C . GLN B 1 65 ? -15.68 -11.617 -8.141 1 97 65 GLN B C 1
ATOM 1300 O O . GLN B 1 65 ? -15.336 -12.773 -7.902 1 97 65 GLN B O 1
ATOM 1305 N N . ASN B 1 66 ? -15.102 -10.891 -9.055 1 97.81 66 ASN B N 1
ATOM 1306 C CA . ASN B 1 66 ? -13.953 -11.406 -9.797 1 97.81 66 ASN B CA 1
ATOM 1307 C C . ASN B 1 66 ? -12.797 -11.766 -8.867 1 97.81 66 ASN B C 1
ATOM 1309 O O . ASN B 1 66 ? -12.156 -12.805 -9.039 1 97.81 66 ASN B O 1
ATOM 1313 N N . ILE B 1 67 ? -12.578 -10.969 -7.891 1 98.12 67 ILE B N 1
ATOM 1314 C CA . ILE B 1 67 ? -11.5 -11.211 -6.934 1 98.12 67 ILE B CA 1
ATOM 1315 C C . ILE B 1 67 ? -11.836 -12.43 -6.082 1 98.12 67 ILE B C 1
ATOM 1317 O O . ILE B 1 67 ? -10.992 -13.312 -5.898 1 98.12 67 ILE B O 1
ATOM 1321 N N . LYS B 1 68 ? -13.031 -12.477 -5.645 1 97.12 68 LYS B N 1
ATOM 1322 C CA . LYS B 1 68 ? -13.461 -13.578 -4.793 1 97.12 68 LYS B CA 1
ATOM 1323 C C . LYS B 1 68 ? -13.406 -14.906 -5.543 1 97.12 68 LYS B C 1
ATOM 1325 O O . LYS B 1 68 ? -12.961 -15.914 -4.992 1 97.12 68 LYS B O 1
ATOM 1330 N N . ASP B 1 69 ? -13.828 -14.914 -6.77 1 98.31 69 ASP B N 1
ATOM 1331 C CA . ASP B 1 69 ? -13.75 -16.109 -7.602 1 98.31 69 ASP B CA 1
ATOM 1332 C C . ASP B 1 69 ? -12.297 -16.562 -7.762 1 98.31 69 ASP B C 1
ATOM 1334 O O . ASP B 1 69 ? -12.008 -17.766 -7.707 1 98.31 69 ASP B O 1
ATOM 1338 N N . MET B 1 70 ? -11.516 -15.641 -7.961 1 98.69 70 MET B N 1
ATOM 1339 C CA . MET B 1 70 ? -10.094 -15.961 -8.086 1 98.69 70 MET B CA 1
ATOM 1340 C C . MET B 1 70 ? -9.57 -16.609 -6.812 1 98.69 70 MET B C 1
ATOM 1342 O O . MET B 1 70 ? -8.922 -17.656 -6.863 1 98.69 70 MET B O 1
ATOM 1346 N N . LEU B 1 71 ? -9.867 -16.047 -5.668 1 98.19 71 LEU B N 1
ATOM 1347 C CA . LEU B 1 71 ? -9.367 -16.531 -4.387 1 98.19 71 LEU B CA 1
ATOM 1348 C C . LEU B 1 71 ? -9.898 -17.922 -4.086 1 98.19 71 LEU B C 1
ATOM 1350 O O . LEU B 1 71 ? -9.25 -18.703 -3.377 1 98.19 71 LEU B O 1
ATOM 1354 N N . GLU B 1 72 ? -11.016 -18.219 -4.676 1 98.12 72 GLU B N 1
ATOM 1355 C CA . GLU B 1 72 ? -11.648 -19.516 -4.426 1 98.12 72 GLU B CA 1
ATOM 1356 C C . GLU B 1 72 ? -11.195 -20.547 -5.445 1 98.12 72 GLU B C 1
ATOM 1358 O O . GLU B 1 72 ? -11.492 -21.734 -5.305 1 98.12 72 GLU B O 1
ATOM 1363 N N . SER B 1 73 ? -10.516 -20.172 -6.398 1 98.5 73 SER B N 1
ATOM 1364 C CA . SER B 1 73 ? -10.07 -21.078 -7.453 1 98.5 73 SER B CA 1
ATOM 1365 C C . SER B 1 73 ? -8.992 -22.031 -6.945 1 98.5 73 SER B C 1
ATOM 1367 O O . SER B 1 73 ? -8.227 -21.688 -6.043 1 98.5 73 SER B O 1
ATOM 1369 N N . ASP B 1 74 ? -8.922 -23.188 -7.574 1 98.44 74 ASP B N 1
ATOM 1370 C CA . ASP B 1 74 ? -7.867 -24.156 -7.273 1 98.44 74 ASP B CA 1
ATOM 1371 C C . ASP B 1 74 ? -6.488 -23.594 -7.613 1 98.44 74 ASP B C 1
ATOM 1373 O O . ASP B 1 74 ? -5.52 -23.844 -6.895 1 98.44 74 ASP B O 1
ATOM 1377 N N . ALA B 1 75 ? -6.449 -22.844 -8.664 1 98.5 75 ALA B N 1
ATOM 1378 C CA . ALA B 1 75 ? -5.184 -22.266 -9.109 1 98.5 75 ALA B CA 1
ATOM 1379 C C . ALA B 1 75 ? -4.602 -21.344 -8.039 1 98.5 75 ALA B C 1
ATOM 1381 O O . ALA B 1 75 ? -3.414 -21.438 -7.719 1 98.5 75 ALA B O 1
ATOM 1382 N N . PHE B 1 76 ? -5.422 -20.531 -7.484 1 98.75 76 PHE B N 1
ATOM 1383 C CA . PHE B 1 76 ? -4.945 -19.594 -6.465 1 98.75 76 PHE B CA 1
ATOM 1384 C C . PHE B 1 76 ? -4.566 -20.344 -5.191 1 98.75 76 PHE B C 1
ATOM 1386 O O . PHE B 1 76 ? -3.502 -20.094 -4.617 1 98.75 76 PHE B O 1
ATOM 1393 N N . LYS B 1 77 ? -5.449 -21.25 -4.789 1 98.44 77 LYS B N 1
ATOM 1394 C CA . LYS B 1 77 ? -5.223 -22 -3.559 1 98.44 77 LYS B CA 1
ATOM 1395 C C . LYS B 1 77 ? -3.945 -22.828 -3.652 1 98.44 77 LYS B C 1
ATOM 1397 O O . LYS B 1 77 ? -3.252 -23.016 -2.654 1 98.44 77 LYS B O 1
ATOM 1402 N N . SER B 1 78 ? -3.648 -23.281 -4.781 1 98.5 78 SER B N 1
ATOM 1403 C CA . SER B 1 78 ? -2.465 -24.109 -4.984 1 98.5 78 SER B CA 1
ATOM 1404 C C . SER B 1 78 ? -1.186 -23.297 -4.793 1 98.5 78 SER B C 1
ATOM 1406 O O . SER B 1 78 ? -0.1 -23.875 -4.66 1 98.5 78 SER B O 1
ATOM 1408 N N . LEU B 1 79 ? -1.254 -22 -4.742 1 98.69 79 LEU B N 1
ATOM 1409 C CA . LEU B 1 79 ? -0.084 -21.125 -4.605 1 98.69 79 LEU B CA 1
ATOM 1410 C C . LEU B 1 79 ? 0.221 -20.859 -3.137 1 98.69 79 LEU B C 1
ATOM 1412 O O . LEU B 1 79 ? 1.222 -20.219 -2.814 1 98.69 79 LEU B O 1
ATOM 1416 N N . SER B 1 80 ? -0.555 -21.375 -2.252 1 98.25 80 SER B N 1
ATOM 1417 C CA . SER B 1 80 ? -0.492 -21 -0.842 1 98.25 80 SER B CA 1
ATOM 1418 C C . SER B 1 80 ? 0.869 -21.344 -0.241 1 98.25 80 SER B C 1
ATOM 1420 O O . SER B 1 80 ? 1.465 -20.516 0.458 1 98.25 80 SER B O 1
ATOM 1422 N N . GLU B 1 81 ? 1.37 -22.531 -0.494 1 9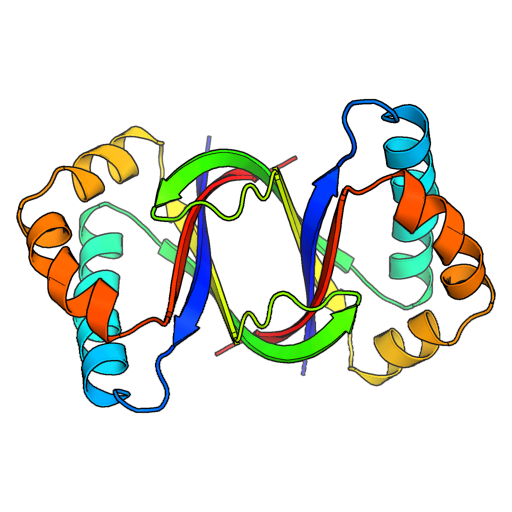8.25 81 GLU B N 1
ATOM 1423 C CA . GLU B 1 81 ? 2.656 -22.938 0.067 1 98.25 81 GLU B CA 1
ATOM 1424 C C . GLU B 1 81 ? 3.799 -22.125 -0.523 1 98.25 81 GLU B C 1
ATOM 1426 O O . GLU B 1 81 ? 4.715 -21.719 0.195 1 98.25 81 GLU B O 1
ATOM 1431 N N . LEU B 1 82 ? 3.73 -21.953 -1.798 1 98.75 82 LEU B N 1
ATOM 1432 C CA . LEU B 1 82 ? 4.734 -21.141 -2.469 1 98.75 82 LEU B CA 1
ATOM 1433 C C . LEU B 1 82 ? 4.727 -19.703 -1.92 1 98.75 82 LEU B C 1
ATOM 1435 O O . LEU B 1 82 ? 5.789 -19.125 -1.67 1 98.75 82 LEU B O 1
ATOM 1439 N N . ARG B 1 83 ? 3.582 -19.172 -1.724 1 98.69 83 ARG B N 1
ATOM 1440 C CA . ARG B 1 83 ? 3.424 -17.828 -1.172 1 98.69 83 ARG B CA 1
ATOM 1441 C C . ARG B 1 83 ? 4.062 -17.719 0.209 1 98.69 83 ARG B C 1
ATOM 1443 O O . ARG B 1 83 ? 4.777 -16.766 0.497 1 98.69 83 ARG B O 1
ATOM 1450 N N . ALA B 1 84 ? 3.832 -18.688 1.022 1 98.19 84 ALA B N 1
ATOM 1451 C CA . ALA B 1 84 ? 4.344 -18.688 2.389 1 98.19 84 ALA B CA 1
ATOM 1452 C C . ALA B 1 84 ? 5.871 -18.734 2.402 1 98.19 84 ALA B C 1
ATOM 1454 O O . ALA B 1 84 ? 6.508 -18.141 3.273 1 98.19 84 ALA B O 1
ATOM 1455 N N . LYS B 1 85 ? 6.434 -19.422 1.412 1 98.44 85 LYS B N 1
ATOM 1456 C CA . LYS B 1 85 ? 7.887 -19.516 1.313 1 98.44 85 LYS B CA 1
ATOM 1457 C C . LYS B 1 85 ? 8.484 -18.25 0.71 1 98.44 85 LYS B C 1
ATOM 1459 O O . LYS B 1 85 ? 9.578 -17.828 1.091 1 98.44 85 LYS B O 1
ATOM 1464 N N . ALA B 1 86 ? 7.773 -17.625 -0.15 1 98.81 86 ALA B N 1
ATOM 1465 C CA . ALA B 1 86 ? 8.273 -16.531 -0.968 1 98.81 86 ALA B CA 1
ATOM 1466 C C . ALA B 1 86 ? 8.281 -15.219 -0.182 1 98.81 86 ALA B C 1
ATOM 1468 O O . ALA B 1 86 ? 9.086 -14.328 -0.451 1 98.81 86 ALA B O 1
ATOM 1469 N N . PHE B 1 87 ? 7.418 -15.141 0.835 1 98.81 87 PHE B N 1
ATOM 1470 C CA . PHE B 1 87 ? 7.25 -13.859 1.509 1 98.81 87 PHE B CA 1
ATOM 1471 C C . PHE B 1 87 ? 7.246 -14.039 3.021 1 98.81 87 PHE B C 1
ATOM 1473 O O . PHE B 1 87 ? 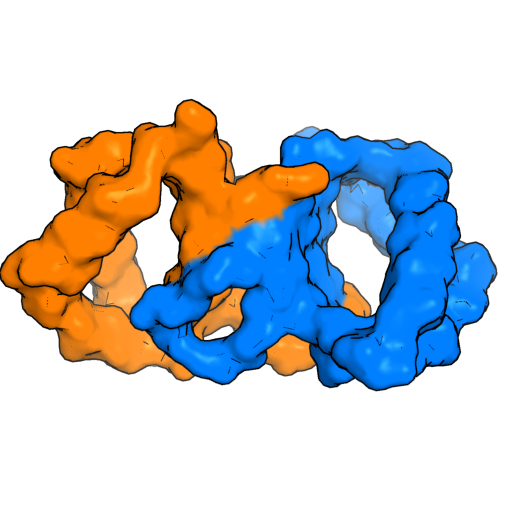6.598 -14.945 3.543 1 98.81 87 PHE B O 1
ATOM 1480 N N . THR B 1 88 ? 7.934 -13.141 3.689 1 98.5 88 THR B N 1
ATOM 1481 C CA . THR B 1 88 ? 7.828 -13.125 5.145 1 98.5 88 THR B CA 1
ATOM 1482 C C . THR B 1 88 ? 6.559 -12.398 5.586 1 98.5 88 THR B C 1
ATOM 1484 O O . THR B 1 88 ? 6.078 -12.602 6.703 1 98.5 88 THR B O 1
ATOM 1487 N N . GLN B 1 89 ? 6.062 -11.523 4.699 1 98.56 89 GLN B N 1
ATOM 1488 C CA . GLN B 1 89 ? 4.754 -10.891 4.848 1 98.56 89 GLN B CA 1
ATOM 1489 C C . GLN B 1 89 ? 4.109 -10.633 3.49 1 98.56 89 GLN B C 1
ATOM 1491 O O . GLN B 1 89 ? 4.777 -10.188 2.555 1 98.56 89 GLN B O 1
ATOM 1496 N N . LEU B 1 90 ? 2.895 -10.977 3.371 1 98.81 90 LEU B N 1
ATOM 1497 C CA . LEU B 1 90 ? 2.092 -10.656 2.197 1 98.81 90 LEU B CA 1
ATOM 1498 C C . LEU B 1 90 ? 0.652 -10.336 2.592 1 98.81 90 LEU B C 1
ATOM 1500 O O . LEU B 1 90 ? -0.012 -11.156 3.234 1 98.81 90 LEU B O 1
ATOM 1504 N N . ASP B 1 91 ? 0.271 -9.141 2.254 1 98.81 91 ASP B N 1
ATOM 1505 C CA . ASP B 1 91 ? -1.106 -8.711 2.48 1 98.81 91 ASP B CA 1
ATOM 1506 C C . ASP B 1 91 ? -1.811 -8.406 1.16 1 98.81 91 ASP B C 1
ATOM 1508 O O . ASP B 1 91 ? -1.227 -7.789 0.267 1 98.81 91 ASP B O 1
ATOM 1512 N N . LEU B 1 92 ? -2.975 -8.883 1.032 1 98.75 92 LEU B N 1
ATOM 1513 C CA . LEU B 1 92 ? -3.902 -8.508 -0.03 1 98.75 92 LEU B CA 1
ATOM 1514 C C . LEU B 1 92 ? -5.141 -7.832 0.544 1 98.75 92 LEU B C 1
ATOM 1516 O O . LEU B 1 92 ? -5.746 -8.336 1.494 1 98.75 92 LEU B O 1
ATOM 1520 N N . PHE B 1 93 ? -5.484 -6.727 -0.074 1 98.62 93 PHE B N 1
ATOM 1521 C CA . PHE B 1 93 ? -6.645 -5.965 0.369 1 98.62 93 PHE B CA 1
ATOM 1522 C C . PHE B 1 93 ? -7.578 -5.672 -0.799 1 98.62 93 PHE B C 1
ATOM 1524 O O . PHE B 1 93 ? -7.125 -5.441 -1.922 1 98.62 93 PHE B O 1
ATOM 1531 N N . ILE B 1 94 ? -8.852 -5.598 -0.504 1 98.56 94 ILE B N 1
ATOM 1532 C CA . ILE B 1 94 ? -9.75 -4.863 -1.385 1 98.56 94 ILE B CA 1
ATOM 1533 C C . ILE B 1 94 ? -9.82 -3.4 -0.954 1 98.56 94 ILE B C 1
ATOM 1535 O O . ILE B 1 94 ? -10.086 -3.102 0.213 1 98.56 94 ILE B O 1
ATOM 1539 N N . GLY B 1 95 ? -9.508 -2.578 -1.889 1 98.25 95 GLY B N 1
ATOM 1540 C CA . GLY B 1 95 ? -9.57 -1.152 -1.607 1 98.25 95 GLY B CA 1
ATOM 1541 C C . GLY B 1 95 ? -10.562 -0.412 -2.486 1 98.25 95 GLY B C 1
ATOM 1542 O O . GLY B 1 95 ? -10.656 -0.68 -3.686 1 98.25 95 GLY B O 1
ATOM 1543 N N . ASN B 1 96 ? -11.273 0.594 -1.874 1 97.44 96 ASN B N 1
ATOM 1544 C CA . ASN B 1 96 ? -12.164 1.503 -2.586 1 97.44 96 ASN B CA 1
ATOM 1545 C C . ASN B 1 96 ? -11.578 2.912 -2.664 1 97.44 96 ASN B C 1
ATOM 1547 O O . ASN B 1 96 ? -11.156 3.469 -1.65 1 97.44 96 ASN B O 1
ATOM 1551 N N . PRO B 1 97 ? -11.539 3.391 -3.939 1 95.62 97 PRO B N 1
ATOM 1552 C CA . PRO B 1 97 ? -11.086 4.777 -4.027 1 95.62 97 PRO B CA 1
ATOM 1553 C C . PRO B 1 97 ? -11.992 5.75 -3.281 1 95.62 97 PRO B C 1
ATOM 1555 O O . PRO B 1 97 ? -13.203 5.527 -3.203 1 95.62 97 PRO B O 1
ATOM 1558 N N . PHE B 1 98 ? -11.367 6.797 -2.697 1 89.12 98 PHE B N 1
ATOM 1559 C CA . PHE B 1 98 ? -12.164 7.855 -2.084 1 89.12 98 PHE B CA 1
ATOM 1560 C C . PHE B 1 98 ? -11.453 9.195 -2.201 1 89.12 98 PHE B C 1
ATOM 1562 O O . PHE B 1 98 ? -10.242 9.25 -2.404 1 89.12 98 PHE B O 1
#

Organism: Flavobacterium indicum (strain DSM 17447 / CIP 109464 / GPTSA100-9) (NCBI:txid1094466)

Foldseek 3Di:
DKKKKKKWFAWDPVCQVLLVVLVVQVVVLCVVLPKDWPDKDADPDDDDDDPRTGIMTMIMHPDVVSVVVSCPDPSNVVCVVSVVNGTPDMDIDIDDDD/DKKKKKKWFAWDPVCQVLLVVLVVQVVVLCVVLPKDWPDKDADPDDDDDDPRTGIMTMIMHPDVVSVVVSCPDPSNVVCVVSVVNGTPDMDIDIDDDD

Nearest PDB structures (foldseek):
  3bn7-assembly1_A-2  TM=7.291E-01  e=1.728E-05  Caulobacter vibrioides CB15
  5b0d-assembly1_B  TM=7.049E-01  e=5.388E-05  Cannabis sativa
  2ifx-assembly1_B  TM=5.905E-01  e=5.201E-06  Cupriavidus necator
  1rjj-assembly1_B  TM=6.945E-01  e=9.254E-04  Arabidopsis thaliana
  3bgu-assembly1_A  TM=6.572E-01  e=6.747E-04  Thermobifida fusca YX

Radius of gyration: 17.11 Å; Cα contacts (8 Å, |Δi|>4): 404; chains: 2; bounding box: 34×47×35 Å

pLDDT: mean 97.73, std 2.6, range [76.25, 98.94]

Sequence (196 aa):
MKIYLIINAIPNPSNMQDVQEYLGKIMPLFMQYSGSKIERFQIAEQLIGNSGIKMVGIFEFPDTQNIKDMLESDAFKSLSELRAKAFTQLDLFIGNPFMKIYLIINAIPNPSNMQDVQEYLGKIMPLFMQYSGSKIERFQIAEQLIGNSGIKMVGIFEFPDTQNIKDMLESDAFKSLSELRAKAFTQLDLFI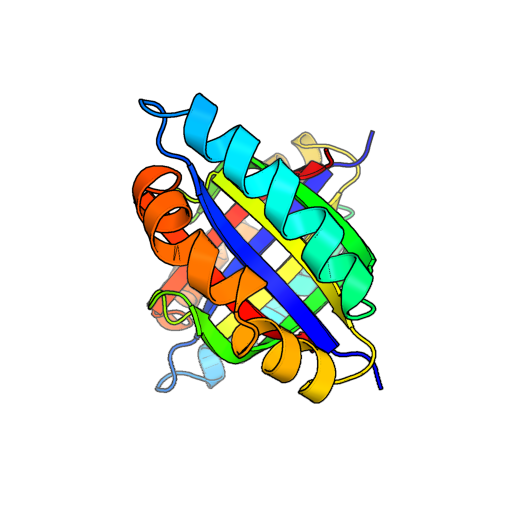GNPF

Solvent-accessible surface area (backbone atoms only — not comparable to full-atom values): 10085 Å² total; per-residue (Å²): 118,73,34,28,46,37,35,46,26,24,70,25,83,90,28,53,67,44,35,51,52,46,52,65,54,49,54,60,51,38,44,75,46,54,34,40,82,74,49,34,27,42,48,76,41,75,75,39,63,81,86,70,63,38,36,38,37,36,30,38,25,70,41,68,64,41,53,53,52,44,64,68,30,67,73,50,55,68,40,51,66,48,48,58,60,10,25,81,40,57,33,34,28,38,28,38,76,106,117,74,33,29,44,38,34,45,25,26,70,24,84,91,28,53,67,43,34,52,52,46,54,65,53,49,53,60,50,39,45,74,46,54,32,41,83,76,49,33,27,41,46,75,42,75,75,38,64,80,86,70,63,38,34,38,37,36,27,37,25,70,40,68,63,41,54,51,52,44,65,68,30,68,73,50,54,68,40,49,66,47,46,58,60,9,24,80,39,56,33,34,28,38,27,37,75,106

InterPro domains:
  IPR010753 Domain of unknown function DUF1330 [PF07045] (3-88)
  IPR011008 Dimeric alpha-beta barrel [SSF54909] (1-88)

Secondary structure (DSSP, 8-state):
--EEEEEEEEE-GGGHHHHHHHHHHHHHHHHHTT-EEEEEEEEEEEEE------EEEEEEES-HHHHHHHHHSHHHHTTHHHHHHHEEEEEEEEEEE-/--EEEEEEEEE-GGGHHHHHHHHHHHHHHHHHTT-EEEEEEEEEEEEE------EEEEEEES-HHHHHHHHHSHHHHTTHHHHHHHEEEEEEEEEEE-